Protein AF-A0A7S3ZF64-F1 (afdb_monomer_lite)

Secondary structure (DSSP, 8-state):
-HHHHHHHHHHTT--HHHHHHHHHHHHHHHHHSSSSSS----HHHHHHHHHHHHH--S------------------HHHHHHHHHHHHH--PPEEEEGGGGGS-GGG--S--SHHHHHHHHHTSTTEEEEEEEETTTTTT--HHHHHHHHHHTT-EEEEEEE---GGGTT-STT-SSHHHHHHHHHHHHHHHHHHHHTT-SEEEE--TT---

Radius of gyration: 22.59 Å; chains: 1; bounding box: 48×51×60 Å

Structure (mmCIF, N/CA/C/O backbone):
data_AF-A0A7S3ZF64-F1
#
_entry.id   AF-A0A7S3ZF64-F1
#
loop_
_atom_site.group_PDB
_atom_site.id
_atom_site.type_symbol
_atom_site.label_atom_id
_atom_site.label_alt_id
_atom_site.label_comp_id
_atom_site.label_asym_id
_atom_site.label_entity_id
_atom_site.label_seq_id
_atom_site.pdbx_PDB_ins_code
_atom_site.Cartn_x
_atom_site.Cartn_y
_atom_site.Cartn_z
_atom_site.occupancy
_atom_site.B_iso_or_equiv
_atom_site.auth_seq_id
_atom_site.auth_comp_id
_atom_site.auth_asym_id
_atom_site.auth_atom_id
_atom_site.pdbx_PDB_model_num
ATOM 1 N N . CYS A 1 1 ? -3.690 -13.939 -18.903 1.00 83.56 1 CYS A N 1
ATOM 2 C CA . CYS A 1 1 ? -4.237 -15.135 -19.578 1.00 83.56 1 CYS A CA 1
ATOM 3 C C . CYS A 1 1 ? -5.765 -15.176 -19.569 1.00 83.56 1 CYS A C 1
ATOM 5 O O . CYS A 1 1 ? -6.316 -15.323 -20.646 1.00 83.56 1 CYS A O 1
ATOM 7 N N . PHE A 1 2 ? -6.455 -14.910 -18.449 1.00 90.06 2 PHE A N 1
ATOM 8 C CA . PHE A 1 2 ? -7.933 -14.896 -18.409 1.00 90.06 2 PHE A CA 1
ATOM 9 C C . PHE A 1 2 ? -8.606 -14.082 -19.526 1.00 90.06 2 PHE A C 1
ATOM 11 O O . PHE A 1 2 ? -9.370 -14.626 -20.312 1.00 90.06 2 PHE A O 1
ATOM 18 N N . ARG A 1 3 ? -8.278 -12.785 -19.646 1.00 90.19 3 ARG A N 1
ATOM 19 C CA . ARG A 1 3 ? -8.877 -11.905 -20.670 1.00 90.19 3 ARG A CA 1
ATOM 20 C C . ARG A 1 3 ? -8.626 -12.395 -22.097 1.00 90.19 3 ARG A C 1
ATOM 22 O O . ARG A 1 3 ? -9.489 -12.226 -22.943 1.00 90.19 3 ARG A O 1
ATOM 29 N N . ALA A 1 4 ? -7.457 -12.989 -22.344 1.00 88.81 4 ALA A N 1
ATOM 30 C CA . ALA A 1 4 ? -7.119 -13.549 -23.646 1.00 88.81 4 ALA A CA 1
ATOM 31 C C . ALA A 1 4 ? -7.957 -14.803 -23.936 1.00 88.81 4 ALA A C 1
ATOM 33 O O . ALA A 1 4 ? -8.559 -14.876 -24.997 1.00 88.81 4 ALA A O 1
ATOM 34 N N . GLY A 1 5 ? -8.071 -15.731 -22.976 1.00 91.56 5 GLY A N 1
ATOM 35 C CA . GLY A 1 5 ? -8.928 -16.916 -23.108 1.00 91.56 5 GLY A CA 1
ATOM 36 C C . GLY A 1 5 ? -10.399 -16.553 -23.320 1.00 91.56 5 GLY A C 1
ATOM 37 O O . GLY A 1 5 ? -11.030 -17.069 -24.234 1.00 91.56 5 GLY A O 1
ATOM 38 N N . PHE A 1 6 ? -10.914 -15.587 -22.555 1.00 94.44 6 PHE A N 1
ATOM 39 C CA . PHE A 1 6 ? -12.271 -15.072 -22.740 1.00 94.44 6 PHE A CA 1
ATOM 40 C C . PHE A 1 6 ? -12.470 -14.463 -24.135 1.00 94.44 6 PHE A C 1
ATOM 42 O O . PHE A 1 6 ? -13.441 -14.779 -24.812 1.00 94.44 6 PHE A O 1
ATOM 49 N N . ALA A 1 7 ? -11.549 -13.598 -24.578 1.00 93.19 7 ALA A N 1
ATOM 50 C CA . ALA A 1 7 ? -11.650 -12.937 -25.877 1.00 93.19 7 ALA A CA 1
ATOM 51 C C . ALA A 1 7 ? -11.591 -13.933 -27.043 1.00 93.19 7 ALA A C 1
ATOM 53 O O . ALA A 1 7 ? -12.326 -13.765 -28.008 1.00 93.19 7 ALA A O 1
ATOM 54 N N . VAL A 1 8 ? -10.757 -14.973 -26.943 1.00 93.25 8 VAL A N 1
ATOM 55 C CA . VAL A 1 8 ? -10.696 -16.052 -27.938 1.00 93.25 8 VAL A CA 1
ATOM 56 C C . VAL A 1 8 ? -12.034 -16.784 -28.017 1.00 93.25 8 VAL A C 1
ATOM 58 O O . VAL A 1 8 ? -12.588 -16.876 -29.105 1.00 93.25 8 VAL A O 1
ATOM 61 N N . GLY A 1 9 ? -12.598 -17.218 -26.884 1.00 93.00 9 GLY A N 1
ATOM 62 C CA . GLY A 1 9 ? -13.906 -17.884 -26.877 1.00 93.00 9 GLY A CA 1
ATOM 63 C C . GLY A 1 9 ? -15.010 -17.007 -27.470 1.00 93.00 9 GLY A C 1
ATOM 64 O O . GLY A 1 9 ? -15.800 -17.464 -28.292 1.00 93.00 9 GLY A O 1
ATOM 65 N N . TYR A 1 10 ? -15.004 -15.716 -27.133 1.00 94.69 10 TYR A N 1
ATOM 66 C CA . TYR A 1 10 ? -15.989 -14.769 -27.648 1.00 94.69 10 TYR A CA 1
ATOM 67 C C . TYR A 1 10 ? -15.868 -14.568 -29.166 1.00 94.69 10 TYR A C 1
ATOM 69 O O . TYR A 1 10 ? -16.873 -14.542 -29.872 1.00 94.69 10 TYR A O 1
ATOM 77 N N . LEU A 1 11 ? -14.640 -14.455 -29.685 1.00 95.19 11 LEU A N 1
ATOM 78 C CA . LEU A 1 11 ? -14.380 -14.333 -31.125 1.00 95.19 11 LEU A CA 1
ATOM 79 C C . LEU A 1 11 ? -14.713 -15.616 -31.898 1.00 95.19 11 LEU A C 1
ATOM 81 O O . LEU A 1 11 ? -15.056 -15.542 -33.074 1.00 95.19 11 LEU A O 1
ATOM 85 N N . GLU A 1 12 ? -14.642 -16.773 -31.244 1.00 94.38 12 GLU A N 1
ATOM 86 C CA . GLU A 1 12 ? -15.030 -18.072 -31.805 1.00 94.38 12 GLU A CA 1
ATOM 87 C C . GLU A 1 12 ? -16.539 -18.356 -31.705 1.00 94.38 12 GLU A C 1
ATOM 89 O O . GLU A 1 12 ? -16.995 -19.417 -32.126 1.00 94.38 12 GLU A O 1
ATOM 94 N N . GLY A 1 13 ? -17.331 -17.413 -31.184 1.00 94.31 13 GLY A N 1
ATOM 95 C CA . GLY A 1 13 ? -18.788 -17.535 -31.111 1.00 94.31 13 GLY A CA 1
ATOM 96 C C . GLY A 1 13 ? -19.292 -18.424 -29.973 1.00 94.31 13 GLY A C 1
ATOM 97 O O . GLY A 1 13 ? -20.438 -18.871 -30.017 1.00 94.31 13 GLY A O 1
ATOM 98 N N . MET A 1 14 ? -18.461 -18.682 -28.961 1.00 94.19 14 MET A N 1
ATOM 99 C CA . MET A 1 14 ? -18.885 -19.376 -27.747 1.00 94.19 14 MET A CA 1
ATOM 100 C C . MET A 1 14 ? -19.885 -18.539 -26.947 1.00 94.19 14 MET A C 1
ATOM 102 O O . MET A 1 14 ? -19.860 -17.305 -26.976 1.00 94.19 14 MET A O 1
ATOM 106 N N . ASP A 1 15 ? -20.730 -19.205 -26.161 1.00 96.06 15 ASP A N 1
ATOM 107 C CA . ASP A 1 15 ? -21.571 -18.497 -25.201 1.00 96.06 15 ASP A CA 1
ATOM 108 C C . ASP A 1 15 ? -20.735 -17.890 -24.055 1.00 96.06 15 ASP A C 1
ATOM 110 O O . ASP A 1 15 ? -19.570 -18.235 -23.834 1.00 96.06 15 ASP A O 1
ATOM 114 N N . ILE A 1 16 ? -21.325 -16.959 -23.302 1.00 93.75 16 ILE A N 1
ATOM 115 C CA . ILE A 1 16 ? -20.621 -16.245 -22.224 1.00 93.75 16 ILE A CA 1
ATOM 116 C C . ILE A 1 16 ? -20.103 -17.211 -21.147 1.00 93.75 16 ILE A C 1
ATOM 118 O O . ILE A 1 16 ? -19.006 -17.006 -20.628 1.00 93.75 16 ILE A O 1
ATOM 122 N N . GLY A 1 17 ? -20.855 -18.261 -20.811 1.00 92.19 17 GLY A N 1
ATOM 123 C CA . GLY A 1 17 ? -20.445 -19.274 -19.838 1.00 92.19 17 GLY A CA 1
ATOM 124 C C . GLY A 1 17 ? -19.216 -20.047 -20.310 1.00 92.19 17 GLY A C 1
ATOM 125 O O . GLY A 1 17 ? -18.245 -20.179 -19.562 1.00 92.19 17 GLY A O 1
ATOM 126 N N . GLN A 1 18 ? -19.203 -20.464 -21.574 1.00 91.81 18 GLN A N 1
ATOM 127 C CA . GLN A 1 18 ? -18.043 -21.089 -22.216 1.00 91.81 18 GLN A CA 1
ATOM 128 C C . GLN A 1 18 ? -16.832 -20.143 -22.279 1.00 91.81 18 GLN A C 1
ATOM 130 O O . GLN A 1 18 ? -15.712 -20.548 -21.962 1.00 91.81 18 GLN A O 1
ATOM 135 N N . CYS A 1 19 ? -17.046 -18.860 -22.592 1.00 93.56 19 CYS A N 1
ATOM 136 C CA . CYS A 1 19 ? -15.988 -17.845 -22.582 1.00 93.56 19 CYS A CA 1
ATOM 137 C C . CYS A 1 19 ? -15.372 -17.672 -21.185 1.00 93.56 19 CYS A C 1
ATOM 139 O O . CYS A 1 19 ? -14.150 -17.568 -21.040 1.00 93.56 19 CYS A O 1
ATOM 141 N N . LEU A 1 20 ? -16.211 -17.642 -20.142 1.00 93.75 20 LEU A N 1
ATOM 142 C CA . LEU A 1 20 ? -15.771 -17.557 -18.748 1.00 93.75 20 LEU A CA 1
ATOM 143 C C . LEU A 1 20 ? -14.980 -18.800 -18.338 1.00 93.75 20 LEU A C 1
ATOM 145 O O . LEU A 1 20 ? -13.928 -18.663 -17.713 1.00 93.75 20 LEU A O 1
ATOM 149 N N . ALA A 1 21 ? -15.444 -19.987 -18.727 1.00 92.56 21 ALA A N 1
ATOM 150 C CA . ALA A 1 21 ? -14.765 -21.246 -18.450 1.00 92.56 21 ALA A CA 1
ATOM 151 C C . ALA A 1 21 ? -13.377 -21.288 -19.113 1.00 92.56 21 ALA A C 1
ATOM 153 O O . ALA A 1 21 ? -12.375 -21.555 -18.444 1.00 92.56 21 ALA A O 1
ATOM 154 N N . LEU A 1 22 ? -13.285 -20.924 -20.395 1.00 92.44 22 LEU A N 1
ATOM 155 C CA . LEU A 1 22 ? -12.018 -20.859 -21.127 1.00 92.44 22 LEU A CA 1
ATOM 156 C C . LEU A 1 22 ? -11.059 -19.815 -20.534 1.00 92.44 22 LEU A C 1
ATOM 158 O O . LEU A 1 22 ? -9.863 -20.071 -20.370 1.00 92.44 22 LEU A O 1
ATOM 162 N N . GLY A 1 23 ? -11.581 -18.649 -20.144 1.00 92.25 23 GLY A N 1
ATOM 163 C CA . GLY A 1 23 ? -10.820 -17.635 -19.418 1.00 92.25 23 GLY A CA 1
ATOM 164 C C . GLY A 1 23 ? -10.276 -18.160 -18.087 1.00 92.25 23 GLY A C 1
ATOM 165 O O . GLY A 1 23 ? -9.099 -17.951 -17.774 1.00 92.25 23 GLY A O 1
ATOM 166 N N . ALA A 1 24 ? -11.098 -18.868 -17.311 1.00 91.25 24 ALA A N 1
ATOM 167 C CA . ALA A 1 24 ? -10.701 -19.448 -16.032 1.00 91.25 24 ALA A CA 1
ATOM 168 C C . ALA A 1 24 ? -9.597 -20.500 -16.208 1.00 91.25 24 ALA A C 1
ATOM 170 O O . ALA A 1 24 ? -8.570 -20.407 -15.537 1.00 91.25 24 ALA A O 1
ATOM 171 N N . ALA A 1 25 ? -9.741 -21.422 -17.166 1.00 91.06 25 ALA A N 1
ATOM 172 C CA . ALA A 1 25 ? -8.721 -22.422 -17.489 1.00 91.06 25 ALA A CA 1
ATOM 173 C C . ALA A 1 25 ? -7.375 -21.771 -17.860 1.00 91.06 25 ALA A C 1
ATOM 175 O O . ALA A 1 25 ? -6.331 -22.112 -17.294 1.00 91.06 25 ALA A O 1
ATOM 176 N N . ALA A 1 26 ? -7.405 -20.752 -18.726 1.00 89.94 26 ALA A N 1
ATOM 177 C CA . ALA A 1 26 ? -6.213 -19.997 -19.099 1.00 89.94 26 ALA A CA 1
ATOM 178 C C . ALA A 1 26 ? -5.592 -19.242 -17.908 1.00 89.94 26 ALA A C 1
ATOM 180 O O . ALA A 1 26 ? -4.374 -19.085 -17.824 1.00 89.94 26 ALA A O 1
ATOM 181 N N . GLY A 1 27 ? -6.415 -18.737 -16.986 1.00 86.88 27 GLY A N 1
ATOM 182 C CA . GLY A 1 27 ? -5.959 -18.119 -15.740 1.00 86.88 27 GLY A CA 1
ATOM 183 C C . GLY A 1 27 ? -5.229 -19.110 -14.833 1.00 86.88 27 GLY A C 1
ATOM 184 O O . GLY A 1 27 ? -4.118 -18.820 -14.391 1.00 86.88 27 GLY A O 1
ATOM 185 N N . THR A 1 28 ? -5.818 -20.285 -14.616 1.00 86.06 28 THR A N 1
ATOM 186 C CA . THR A 1 28 ? -5.273 -21.356 -13.769 1.00 86.06 28 THR A CA 1
ATOM 187 C C . THR A 1 28 ? -3.924 -21.859 -14.278 1.00 86.06 28 THR A C 1
ATOM 189 O O . THR A 1 28 ? -2.967 -21.962 -13.512 1.00 86.06 28 THR A O 1
ATOM 192 N N . LEU A 1 29 ? -3.805 -22.116 -15.582 1.00 86.06 29 LEU A N 1
ATOM 193 C CA . LEU A 1 29 ? -2.556 -22.598 -16.179 1.00 86.06 29 LEU A CA 1
ATOM 194 C C . LEU A 1 29 ? -1.421 -21.571 -16.118 1.00 86.06 29 LEU A C 1
ATOM 196 O O . LEU A 1 29 ? -0.249 -21.930 -16.019 1.00 86.06 29 LEU A O 1
ATOM 200 N N . ALA A 1 30 ? -1.757 -20.282 -16.146 1.00 83.62 30 ALA A N 1
ATOM 201 C CA . ALA A 1 30 ? -0.757 -19.224 -16.095 1.00 83.62 30 ALA A CA 1
ATOM 202 C C . ALA A 1 30 ? -0.056 -19.116 -14.735 1.00 83.62 30 ALA A C 1
ATOM 204 O O . ALA A 1 30 ? 1.038 -18.563 -14.648 1.00 83.62 30 ALA A O 1
ATOM 205 N N . VAL A 1 31 ? -0.674 -19.636 -13.674 1.00 78.44 31 VAL A N 1
ATOM 206 C CA . VAL A 1 31 ? -0.101 -19.634 -12.321 1.00 78.44 31 VAL A CA 1
ATOM 207 C C . VAL A 1 31 ? 0.417 -21.006 -11.890 1.00 78.44 31 VAL A C 1
ATOM 209 O O . VAL A 1 31 ? 1.080 -21.101 -10.863 1.00 78.44 31 VAL A O 1
ATOM 212 N N . SER A 1 32 ? 0.155 -22.066 -12.662 1.00 77.69 32 SER A N 1
ATOM 213 C CA . SER A 1 32 ? 0.591 -23.429 -12.331 1.00 77.69 32 SER A CA 1
ATOM 214 C C . SER A 1 32 ? 2.027 -23.747 -12.762 1.00 77.69 32 SER A C 1
ATOM 216 O O . SER A 1 32 ? 2.578 -24.766 -12.347 1.00 77.69 32 SER A O 1
ATOM 218 N N . ARG A 1 33 ? 2.655 -22.894 -13.583 1.00 74.75 33 ARG A N 1
ATOM 219 C CA . ARG A 1 33 ? 4.028 -23.081 -14.073 1.00 74.75 33 ARG A CA 1
ATOM 220 C C . ARG A 1 33 ? 5.010 -22.179 -13.336 1.00 74.75 33 ARG A C 1
ATOM 222 O O . ARG A 1 33 ? 4.783 -20.983 -13.173 1.00 74.75 33 ARG A O 1
ATOM 229 N N . LEU A 1 34 ? 6.146 -22.750 -12.946 1.00 57.41 34 LEU A N 1
ATOM 230 C CA . LEU A 1 34 ? 7.291 -21.993 -12.445 1.00 57.41 34 LEU A CA 1
ATOM 231 C C . LEU A 1 34 ? 7.906 -21.170 -13.590 1.00 57.41 34 LEU A C 1
ATOM 233 O O . LEU A 1 34 ? 8.445 -21.725 -14.545 1.00 57.41 34 LEU A O 1
ATOM 237 N N . GLY A 1 35 ? 7.827 -19.841 -13.476 1.00 56.41 35 GLY A N 1
ATOM 238 C CA . GLY A 1 35 ? 8.386 -18.881 -14.435 1.00 56.41 35 GLY A CA 1
ATOM 239 C C . GLY A 1 35 ? 7.343 -17.892 -14.965 1.00 56.41 35 GLY A C 1
ATOM 240 O O . GLY A 1 35 ? 6.272 -18.278 -15.415 1.00 56.41 35 GLY A O 1
ATOM 241 N N . ALA A 1 36 ? 7.655 -16.592 -14.927 1.00 55.12 36 ALA A N 1
ATOM 242 C CA . ALA A 1 36 ? 6.707 -15.523 -15.271 1.00 55.12 36 ALA A CA 1
ATOM 243 C C . ALA A 1 36 ? 6.402 -15.381 -16.780 1.00 55.12 36 ALA A C 1
ATOM 245 O O . ALA A 1 36 ? 5.442 -14.701 -17.130 1.00 55.12 36 ALA A O 1
ATOM 246 N N . VAL A 1 37 ? 7.214 -15.981 -17.664 1.00 52.03 37 VAL A N 1
ATOM 247 C CA . VAL A 1 37 ? 7.140 -15.788 -19.132 1.00 52.03 37 VAL A CA 1
ATOM 248 C C . VAL A 1 37 ? 6.759 -17.075 -19.887 1.00 52.03 37 VAL A C 1
ATOM 250 O O . VAL A 1 37 ? 6.119 -17.001 -20.929 1.00 52.03 37 VAL A O 1
ATOM 253 N N . SER A 1 38 ? 7.059 -18.264 -19.349 1.00 52.06 38 SER A N 1
ATOM 254 C CA . SER A 1 38 ? 6.669 -19.584 -19.899 1.00 52.06 38 SER A CA 1
ATOM 255 C C . SER A 1 38 ? 5.216 -19.990 -19.580 1.00 52.06 38 SER A C 1
ATOM 257 O O . SER A 1 38 ? 4.797 -21.125 -19.813 1.00 52.06 38 SER A O 1
ATOM 259 N N . SER A 1 39 ? 4.435 -19.059 -19.038 1.00 59.34 39 SER A N 1
ATOM 260 C CA . SER A 1 39 ? 3.102 -19.256 -18.470 1.00 59.34 39 SER A CA 1
ATOM 261 C C . SER A 1 39 ? 1.956 -18.834 -19.398 1.00 59.34 39 SER A C 1
ATOM 263 O O . SER A 1 39 ? 0.822 -18.673 -18.949 1.00 59.34 39 SER A O 1
ATOM 265 N N . ILE A 1 40 ? 2.216 -18.649 -20.697 1.00 75.69 40 ILE A N 1
ATOM 266 C CA . ILE A 1 40 ? 1.147 -18.464 -21.687 1.00 75.69 40 ILE A CA 1
ATOM 267 C C . ILE A 1 40 ? 0.601 -19.855 -22.042 1.00 75.69 40 ILE A C 1
ATOM 269 O O . ILE A 1 40 ? 1.328 -20.643 -22.649 1.00 75.69 40 ILE A O 1
ATOM 273 N N . PRO A 1 41 ? -0.638 -20.191 -21.647 1.00 83.25 41 PRO A N 1
ATOM 274 C CA . PRO A 1 41 ? -1.220 -21.486 -21.951 1.00 83.25 41 PRO A CA 1
ATOM 275 C C . PRO A 1 41 ? -1.605 -21.575 -23.424 1.00 83.25 41 PRO A C 1
ATOM 277 O O . PRO A 1 41 ? -2.029 -20.587 -24.030 1.00 83.25 41 PRO A O 1
ATOM 280 N N . THR A 1 42 ? -1.489 -22.771 -23.990 1.00 88.31 42 THR A N 1
ATOM 281 C CA . THR A 1 42 ? -2.027 -23.051 -25.323 1.00 88.31 42 THR A CA 1
ATOM 282 C C . THR A 1 42 ? -3.523 -23.353 -25.248 1.00 88.31 42 THR A C 1
ATOM 284 O O . THR A 1 42 ? -4.079 -23.617 -24.177 1.00 88.31 42 THR A O 1
ATOM 287 N N . ARG A 1 43 ? -4.189 -23.330 -26.406 1.00 86.50 43 ARG A N 1
ATOM 288 C CA . ARG A 1 43 ? -5.605 -23.687 -26.510 1.00 86.50 43 ARG A CA 1
ATOM 289 C C . ARG A 1 43 ? -5.871 -25.119 -26.031 1.00 86.50 43 ARG A C 1
ATOM 291 O O . ARG A 1 43 ? -6.732 -25.309 -25.181 1.00 86.50 43 ARG A O 1
ATOM 298 N N . ALA A 1 44 ? -5.076 -26.076 -26.508 1.00 88.69 44 ALA A N 1
ATOM 299 C CA . ALA A 1 44 ? -5.202 -27.486 -26.145 1.00 88.69 44 ALA A CA 1
ATOM 300 C C . ALA A 1 44 ? -5.029 -27.720 -24.634 1.00 88.69 44 ALA A C 1
ATOM 302 O O . ALA A 1 44 ? -5.741 -28.516 -24.034 1.00 88.69 44 ALA A O 1
ATOM 303 N N . GLU A 1 45 ? -4.120 -26.981 -23.993 1.00 88.31 45 GLU A N 1
ATOM 304 C CA . GLU A 1 45 ? -3.935 -27.063 -22.541 1.00 88.31 45 GLU A CA 1
ATOM 305 C C . GLU A 1 45 ? -5.158 -26.542 -21.777 1.00 88.31 45 GLU A C 1
ATOM 307 O O . GLU A 1 45 ? -5.542 -27.115 -20.760 1.00 88.31 45 GLU A O 1
ATOM 312 N N . CYS A 1 46 ? -5.786 -25.464 -22.258 1.00 89.00 46 CYS A N 1
ATOM 313 C CA . CYS A 1 46 ? -7.010 -24.952 -21.645 1.00 89.00 46 CYS A CA 1
ATOM 314 C C . CYS A 1 46 ? -8.172 -25.947 -21.785 1.00 89.00 46 CYS A C 1
ATOM 316 O O . CYS A 1 46 ? -8.937 -26.112 -20.838 1.00 89.00 46 CYS A O 1
ATOM 318 N N . GLU A 1 47 ? -8.291 -26.616 -22.934 1.00 88.69 47 GLU A N 1
ATOM 319 C CA . GLU A 1 47 ? -9.322 -27.632 -23.185 1.00 88.69 47 GLU A CA 1
ATOM 320 C C . GLU A 1 47 ? -9.148 -28.864 -22.287 1.00 88.69 47 GLU A C 1
ATOM 322 O O . GLU A 1 47 ? -10.116 -29.287 -21.662 1.00 88.69 47 GLU A O 1
ATOM 327 N N . ASP A 1 48 ? -7.918 -29.360 -22.110 1.00 89.31 48 ASP A N 1
ATOM 328 C CA . ASP A 1 48 ? -7.612 -30.461 -21.180 1.00 89.31 48 ASP A CA 1
ATOM 329 C C . ASP A 1 48 ? -7.990 -30.112 -19.727 1.00 89.31 48 ASP A C 1
ATOM 331 O O . ASP A 1 48 ? -8.538 -30.938 -18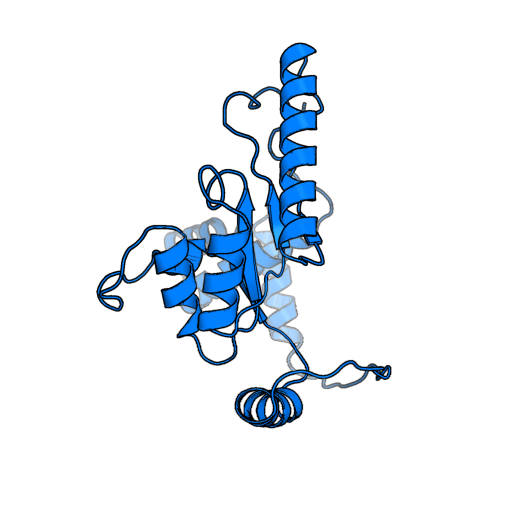.996 1.00 89.31 48 ASP A O 1
ATOM 335 N N . VAL A 1 49 ? -7.772 -28.865 -19.293 1.00 86.81 49 VAL A N 1
ATOM 336 C CA . VAL A 1 49 ? -8.219 -28.413 -17.963 1.00 86.81 49 VAL A CA 1
ATOM 337 C C . VAL A 1 49 ? -9.743 -28.400 -17.855 1.00 86.81 49 VAL A C 1
ATOM 339 O O . VAL A 1 49 ? -10.276 -28.828 -16.830 1.00 86.81 49 VAL A O 1
ATOM 342 N N . LEU A 1 50 ? -10.447 -27.926 -18.882 1.00 87.25 50 LEU A N 1
ATOM 343 C CA . LEU A 1 50 ? -11.910 -27.911 -18.895 1.00 87.25 50 LEU A CA 1
ATOM 344 C C . LEU A 1 50 ? -12.483 -29.329 -18.841 1.00 87.25 50 LEU A C 1
ATOM 346 O O . LEU A 1 50 ? -13.359 -29.603 -18.023 1.00 87.25 50 LEU A O 1
ATOM 350 N N . GLU A 1 51 ? -11.923 -30.249 -19.622 1.00 85.31 51 GLU A N 1
ATOM 351 C CA . GLU A 1 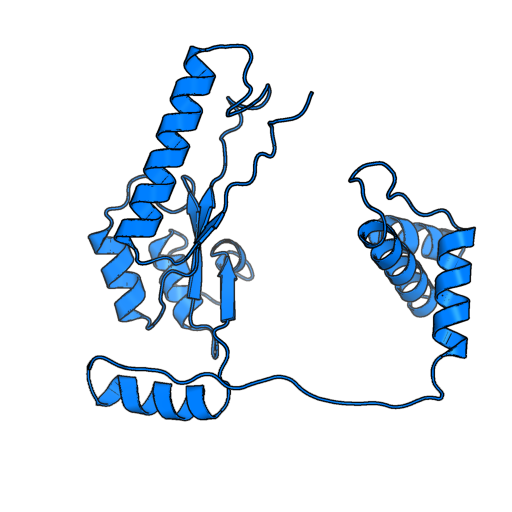51 ? -12.320 -31.656 -19.636 1.00 85.31 51 GLU A CA 1
ATOM 352 C C . GLU A 1 51 ? -12.103 -32.317 -18.261 1.00 85.31 51 GLU A C 1
ATOM 354 O O . GLU A 1 51 ? -13.001 -32.961 -17.705 1.00 85.31 51 GLU A O 1
ATOM 359 N N . ARG A 1 52 ? -10.956 -32.061 -17.619 1.00 81.31 52 ARG A N 1
ATOM 360 C CA . ARG A 1 52 ? -10.661 -32.545 -16.257 1.00 81.31 52 ARG A CA 1
ATOM 361 C C . ARG A 1 52 ? -11.601 -31.995 -15.191 1.00 81.31 52 ARG A C 1
ATOM 363 O O . ARG A 1 52 ? -11.854 -32.676 -14.201 1.00 81.31 52 ARG A O 1
ATOM 370 N N . LEU A 1 53 ? -12.082 -30.764 -15.345 1.00 72.31 53 LEU A N 1
ATOM 371 C CA . LEU A 1 53 ? -13.016 -30.160 -14.394 1.00 72.31 53 LEU A CA 1
ATOM 372 C C . LEU A 1 53 ? -14.425 -30.730 -14.567 1.00 72.31 53 LEU A C 1
ATOM 374 O O . LEU A 1 53 ? -15.073 -31.033 -13.573 1.00 72.31 53 LEU A O 1
ATOM 378 N N . THR A 1 54 ? -14.857 -30.981 -15.805 1.00 70.56 54 THR A N 1
ATOM 379 C CA . THR A 1 54 ? -16.155 -31.627 -16.070 1.00 70.56 54 THR A CA 1
ATOM 380 C C . THR A 1 54 ? -16.216 -33.089 -15.619 1.00 70.56 54 THR A C 1
ATOM 382 O O . THR A 1 54 ? -17.291 -33.595 -15.314 1.00 70.56 54 THR A O 1
ATOM 385 N N . THR A 1 55 ? -15.070 -33.770 -15.523 1.00 61.97 55 THR A N 1
ATOM 386 C CA . THR A 1 55 ? -14.985 -35.185 -15.117 1.00 61.97 55 THR A CA 1
ATOM 387 C C . THR A 1 55 ? -14.788 -35.397 -13.611 1.00 61.97 55 THR A C 1
ATOM 389 O O . THR A 1 55 ? -14.991 -36.509 -13.126 1.00 61.97 55 THR A O 1
ATOM 392 N N . ARG A 1 56 ? -14.416 -34.360 -12.842 1.00 56.72 56 ARG A N 1
ATOM 393 C CA . ARG A 1 56 ? -14.055 -34.475 -11.412 1.00 56.72 56 ARG A CA 1
ATOM 394 C C . ARG A 1 56 ? -15.189 -34.259 -10.407 1.00 56.72 56 ARG A C 1
ATOM 396 O O . ARG A 1 56 ? -14.952 -34.458 -9.220 1.00 56.72 56 ARG A O 1
ATOM 403 N N . ASP A 1 57 ? -16.406 -33.939 -10.834 1.00 47.91 57 ASP A N 1
ATOM 404 C CA . ASP A 1 57 ? -17.510 -33.577 -9.924 1.00 47.91 57 ASP A CA 1
ATOM 405 C C . ASP A 1 57 ? -18.175 -34.765 -9.171 1.00 47.91 57 ASP A C 1
ATOM 407 O O . ASP A 1 57 ? -19.320 -34.683 -8.739 1.00 47.91 57 ASP A O 1
ATOM 411 N N . HIS A 1 58 ? -17.462 -35.884 -8.966 1.00 44.06 58 HIS A N 1
ATOM 412 C CA . HIS A 1 58 ? -17.951 -37.070 -8.237 1.00 44.06 58 HIS A CA 1
ATOM 413 C C . HIS A 1 58 ? -16.960 -37.588 -7.169 1.00 44.06 58 HIS A C 1
ATOM 415 O O . HIS A 1 58 ? -16.596 -38.764 -7.173 1.00 44.06 58 HIS A O 1
ATOM 421 N N . GLY A 1 59 ? -16.512 -36.756 -6.221 1.00 32.69 59 GLY A N 1
ATOM 422 C CA . GLY A 1 59 ? -15.709 -37.267 -5.096 1.00 32.69 59 GLY A CA 1
ATOM 423 C C . GLY A 1 59 ? -15.348 -36.246 -4.014 1.00 32.69 59 GLY A C 1
ATOM 424 O O . GLY A 1 59 ? -14.596 -35.313 -4.260 1.00 32.69 59 GLY A O 1
ATOM 425 N N . ALA A 1 60 ? -15.884 -36.458 -2.811 1.00 38.81 60 ALA A N 1
ATOM 426 C CA . ALA A 1 60 ? -15.783 -35.623 -1.610 1.00 38.81 60 ALA A CA 1
ATOM 427 C C . ALA A 1 60 ? -14.403 -35.595 -0.901 1.00 38.81 60 ALA A C 1
ATOM 429 O O . ALA A 1 60 ? -13.557 -36.446 -1.163 1.00 38.81 60 ALA A O 1
ATOM 430 N N . ALA A 1 61 ? -14.297 -34.681 0.088 1.00 33.75 61 ALA A N 1
ATOM 431 C CA . ALA A 1 61 ? -13.417 -34.614 1.287 1.00 33.75 61 ALA A CA 1
ATOM 432 C C . ALA A 1 61 ? -12.599 -33.300 1.348 1.00 33.75 61 ALA A C 1
ATOM 434 O O . ALA A 1 61 ? -12.110 -32.835 0.331 1.00 33.75 61 ALA A O 1
ATOM 435 N N . GLY A 1 62 ? -12.382 -32.605 2.470 1.00 28.31 62 GLY A N 1
ATOM 436 C CA . GLY A 1 62 ? -12.534 -32.951 3.882 1.00 28.31 62 GLY A CA 1
ATOM 437 C C . GLY A 1 62 ? -11.279 -32.547 4.682 1.00 28.31 62 GLY A C 1
ATOM 438 O O . GLY A 1 62 ? -10.304 -33.278 4.664 1.00 28.31 62 GLY A O 1
ATOM 439 N N . SER A 1 63 ? -11.378 -31.432 5.423 1.00 32.12 63 SER A N 1
ATOM 440 C CA . SER A 1 63 ? -10.829 -31.162 6.774 1.00 32.12 63 SER A CA 1
ATOM 441 C C . SER A 1 63 ? -9.317 -30.949 7.084 1.00 32.12 63 SER A C 1
ATOM 443 O O . SER A 1 63 ? -8.428 -31.616 6.569 1.00 32.12 63 SER A O 1
ATOM 445 N N . VAL A 1 64 ? -9.136 -30.117 8.131 1.00 30.39 64 VAL A N 1
ATOM 446 C CA . VAL A 1 64 ? -8.085 -30.034 9.183 1.00 30.39 64 VAL A CA 1
ATOM 447 C C . VAL A 1 64 ? -6.905 -29.069 8.967 1.00 30.39 64 VAL A C 1
ATOM 449 O O . VAL A 1 64 ? -6.254 -29.118 7.930 1.00 30.39 64 VAL A O 1
ATOM 452 N N . MET A 1 65 ? -6.608 -28.240 9.995 1.00 27.34 65 MET A N 1
ATOM 453 C CA . MET A 1 65 ? -5.296 -28.012 10.676 1.00 27.34 65 MET A CA 1
ATOM 454 C C . MET A 1 65 ? -5.340 -26.720 11.568 1.00 27.34 65 MET A C 1
ATOM 456 O O . MET A 1 65 ? -6.351 -26.022 11.534 1.00 27.34 65 MET A O 1
ATOM 460 N N . PRO A 1 66 ? -4.363 -26.422 12.461 1.00 28.70 66 PRO A N 1
ATOM 461 C CA . PRO A 1 66 ? -4.401 -26.686 13.909 1.00 28.70 66 PRO A CA 1
ATOM 462 C C . PRO A 1 66 ? -4.331 -25.404 14.785 1.00 28.70 66 PRO A C 1
ATOM 464 O O . PRO A 1 66 ? -3.980 -24.323 14.321 1.00 28.70 66 PRO A O 1
ATOM 467 N N . GLN A 1 67 ? -4.639 -25.526 16.082 1.00 26.08 67 GLN A N 1
ATOM 468 C CA . GLN A 1 67 ? -4.599 -24.422 17.054 1.00 26.08 67 GLN A CA 1
ATOM 469 C C . GLN A 1 67 ? -3.212 -24.227 17.689 1.00 26.08 67 GLN A C 1
ATOM 471 O O . GLN A 1 67 ? -2.572 -25.196 18.093 1.00 26.08 67 GLN A O 1
ATOM 476 N N . THR A 1 68 ? -2.808 -22.966 17.883 1.00 27.41 68 THR A N 1
ATOM 477 C CA . THR A 1 68 ? -1.752 -22.566 18.831 1.00 27.41 68 THR A CA 1
ATOM 478 C C . THR A 1 68 ? -2.172 -21.318 19.612 1.00 27.41 68 THR A C 1
ATOM 480 O O . THR A 1 68 ? -2.706 -20.365 19.044 1.00 27.41 68 THR A O 1
ATOM 483 N N . SER A 1 69 ? -1.927 -21.367 20.919 1.00 28.72 69 SER A N 1
ATOM 484 C CA . SER A 1 69 ? -2.339 -20.465 21.999 1.00 28.72 69 SER A CA 1
ATOM 485 C C . SER A 1 69 ? -1.698 -19.067 21.972 1.00 28.72 69 SER A C 1
ATOM 487 O O . SER A 1 69 ? -0.541 -18.908 21.587 1.00 28.72 69 SER A O 1
ATOM 489 N N . LYS A 1 70 ? -2.459 -18.065 22.440 1.00 33.62 70 LYS A N 1
ATOM 490 C CA . LYS A 1 70 ? -2.035 -16.676 22.695 1.00 33.62 70 LYS A CA 1
ATOM 491 C C . LYS A 1 70 ? -1.577 -16.497 24.151 1.00 33.62 70 LYS A C 1
ATOM 493 O O . LYS A 1 70 ? -2.200 -17.052 25.048 1.00 33.62 70 LYS A O 1
ATOM 498 N N . GLU A 1 71 ? -0.598 -15.619 24.372 1.00 29.67 71 GLU A N 1
ATOM 499 C CA . GLU A 1 71 ? -0.400 -14.888 25.636 1.00 29.67 71 GLU A CA 1
ATOM 500 C C . GLU A 1 71 ? -0.486 -13.376 25.362 1.00 29.67 71 GLU A C 1
ATOM 502 O O . GLU A 1 71 ? -0.100 -12.905 24.289 1.00 29.67 71 GLU A O 1
ATOM 507 N N . GLY A 1 72 ? -1.097 -12.644 26.299 1.00 30.58 72 GLY A N 1
ATOM 508 C CA . GLY A 1 72 ? -1.733 -11.346 26.068 1.00 30.58 72 GLY A CA 1
ATOM 509 C C . GLY A 1 72 ? -0.950 -10.105 26.502 1.00 30.58 72 GLY A C 1
ATOM 510 O O . GLY A 1 72 ? 0.172 -10.185 26.999 1.00 30.58 72 GLY A O 1
ATOM 511 N N . LYS A 1 73 ? -1.600 -8.945 26.319 1.00 28.34 73 LYS A N 1
ATOM 512 C CA . LYS A 1 73 ? -1.484 -7.745 27.167 1.00 28.34 73 LYS A CA 1
ATOM 513 C C . LYS A 1 73 ? -2.608 -6.741 26.858 1.00 28.34 73 LYS A C 1
ATOM 515 O O . LYS A 1 73 ? -2.917 -6.490 25.697 1.00 28.34 73 LYS A O 1
ATOM 520 N N . GLU A 1 74 ? -3.187 -6.231 27.941 1.00 38.56 74 GLU A N 1
ATOM 521 C CA . GLU A 1 74 ? -4.410 -5.430 28.118 1.00 38.56 74 GLU A CA 1
ATOM 522 C C . GLU A 1 74 ? -4.520 -4.168 27.249 1.00 38.56 74 GLU A C 1
ATOM 524 O O . GLU A 1 74 ? -3.554 -3.403 27.202 1.00 38.56 74 GLU A O 1
ATOM 529 N N . LYS A 1 75 ? -5.718 -3.896 26.684 1.00 32.44 75 LYS A N 1
ATOM 530 C CA . LYS A 1 75 ? -6.238 -2.540 26.382 1.00 32.44 75 LYS A CA 1
ATOM 531 C C . LYS A 1 75 ? -7.779 -2.467 26.367 1.00 32.44 75 LYS A C 1
ATOM 533 O O . LYS A 1 75 ? -8.422 -3.287 25.732 1.00 32.44 75 LYS A O 1
ATOM 538 N N . ASP A 1 76 ? -8.282 -1.420 27.027 1.00 39.75 76 ASP A N 1
ATOM 539 C CA . ASP A 1 76 ? -9.549 -0.665 26.890 1.00 39.75 76 ASP A CA 1
ATOM 540 C C . ASP A 1 76 ? -10.866 -1.437 26.613 1.00 39.75 76 ASP A C 1
ATOM 542 O O . ASP A 1 76 ? -11.286 -1.656 25.473 1.00 39.75 76 ASP A O 1
ATOM 546 N N . GLU A 1 77 ? -11.542 -1.796 27.709 1.00 38.06 77 GLU A N 1
ATOM 547 C CA . GLU A 1 77 ? -12.605 -2.807 27.838 1.00 38.06 77 GLU A CA 1
ATOM 548 C C . GLU A 1 77 ? -13.796 -2.624 26.866 1.00 38.06 77 GLU A C 1
ATOM 550 O O . GLU A 1 77 ? -14.215 -3.580 26.221 1.00 38.06 77 GLU A O 1
ATOM 555 N N . GLY A 1 78 ? -14.289 -1.401 26.626 1.00 37.16 78 GLY A N 1
ATOM 556 C CA . GLY A 1 78 ? -15.540 -1.187 25.863 1.00 37.16 78 GLY A CA 1
ATOM 557 C C . GLY A 1 78 ? -15.450 -1.262 24.323 1.00 37.16 78 GLY A C 1
ATOM 558 O O . GLY A 1 78 ? -16.471 -1.353 23.626 1.00 37.16 78 GLY A O 1
ATOM 559 N N . GLN A 1 79 ? -14.245 -1.187 23.751 1.00 46.50 79 GLN A N 1
ATOM 560 C CA . GLN A 1 79 ? -13.997 -1.461 22.322 1.00 46.50 79 GLN A CA 1
ATOM 561 C C . GLN A 1 79 ? -13.338 -2.825 22.105 1.00 46.50 79 GLN A C 1
ATOM 563 O O . GLN A 1 79 ? -13.400 -3.367 20.999 1.00 46.50 79 GLN A O 1
ATOM 568 N N . GLN A 1 80 ? -12.690 -3.348 23.143 1.00 46.22 80 GLN A N 1
ATOM 569 C CA . GLN A 1 80 ? -12.050 -4.649 23.141 1.00 46.22 80 GLN A CA 1
ATOM 570 C C . GLN A 1 80 ? -13.098 -5.767 23.211 1.00 46.22 80 GLN A C 1
ATOM 572 O O . GLN A 1 80 ? -13.069 -6.642 22.357 1.00 46.22 80 GLN A O 1
ATOM 577 N N . GLU A 1 81 ? -14.117 -5.650 24.072 1.00 40.94 81 GLU A N 1
ATOM 578 C CA . GLU A 1 81 ? -15.202 -6.642 24.198 1.00 40.94 81 GLU A CA 1
ATOM 579 C C . GLU A 1 81 ? -15.949 -6.897 22.877 1.00 40.94 81 GLU A C 1
ATOM 581 O O . GLU A 1 81 ? -16.118 -8.041 22.465 1.00 40.94 81 GLU A O 1
ATOM 586 N N . ARG A 1 82 ? -16.317 -5.840 22.135 1.00 51.53 82 ARG A N 1
ATOM 587 C CA . ARG A 1 82 ? -16.977 -5.991 20.820 1.00 51.53 82 ARG A CA 1
ATOM 588 C C . ARG A 1 82 ? -16.078 -6.631 19.762 1.00 51.53 82 ARG A C 1
ATOM 590 O O . ARG A 1 82 ? -16.577 -7.328 18.883 1.00 51.53 82 ARG A O 1
ATOM 597 N N . ARG A 1 83 ? -14.767 -6.377 19.824 1.00 53.34 83 ARG A N 1
ATOM 598 C CA . ARG A 1 83 ? -13.788 -7.009 18.929 1.00 53.34 83 ARG A CA 1
ATOM 599 C C . ARG A 1 83 ? -13.531 -8.456 19.311 1.00 53.34 83 ARG A C 1
ATOM 601 O O . ARG A 1 83 ? -13.336 -9.266 18.414 1.00 53.34 83 ARG A O 1
ATOM 608 N N . ASP A 1 84 ? -13.543 -8.777 20.597 1.00 51.69 84 ASP A N 1
ATOM 609 C CA . ASP A 1 84 ? -13.312 -10.127 21.094 1.00 51.69 84 ASP A CA 1
ATOM 610 C C . ASP A 1 84 ? -14.497 -11.049 20.753 1.00 51.69 84 ASP A C 1
ATOM 612 O O . ASP A 1 84 ? -14.263 -12.161 20.282 1.00 51.69 84 ASP A O 1
ATOM 616 N N . GLU A 1 85 ? -15.744 -10.561 20.823 1.00 52.97 85 GLU A N 1
ATOM 617 C CA . GLU A 1 85 ? -16.937 -11.291 20.351 1.00 52.97 85 GLU A CA 1
ATOM 618 C C . GLU A 1 85 ? -16.941 -11.518 18.819 1.00 52.97 85 GLU A C 1
ATOM 620 O O . GLU A 1 85 ? -17.295 -12.596 18.333 1.00 52.97 85 GLU A O 1
ATOM 625 N N . GLU A 1 86 ? -16.524 -10.528 18.016 1.00 55.38 86 GLU A N 1
ATOM 626 C CA . GLU A 1 86 ? -16.399 -10.686 16.555 1.00 55.38 86 GLU A CA 1
ATOM 627 C C . GLU A 1 86 ? -15.198 -11.560 16.154 1.00 55.38 86 GLU A C 1
ATOM 629 O O . GLU A 1 86 ? -15.286 -12.327 15.191 1.00 55.38 86 GLU A O 1
ATOM 634 N N . ALA A 1 87 ? -14.093 -11.495 16.903 1.00 54.38 87 ALA A N 1
ATOM 635 C CA . ALA A 1 87 ? -12.916 -12.340 16.713 1.00 54.38 87 ALA A CA 1
ATOM 636 C C . ALA A 1 87 ? -13.178 -13.797 17.125 1.00 54.38 87 ALA A C 1
ATOM 638 O O . ALA A 1 87 ? -12.634 -14.710 16.501 1.00 54.38 87 ALA A O 1
ATOM 639 N N . GLU A 1 88 ? -14.050 -14.038 18.111 1.00 55.75 88 GLU A N 1
ATOM 640 C CA . GLU A 1 88 ? -14.601 -15.370 18.397 1.00 55.75 88 GLU A CA 1
ATOM 641 C C . GLU A 1 88 ? -15.395 -15.922 17.205 1.00 55.75 88 GLU A C 1
ATOM 643 O O . GLU A 1 88 ? -15.373 -17.125 16.936 1.00 55.75 88 GLU A O 1
ATOM 648 N N . ARG A 1 89 ? -16.044 -15.042 16.434 1.00 62.78 89 ARG A N 1
ATOM 649 C CA . ARG A 1 89 ? -16.815 -15.406 15.239 1.00 62.78 89 ARG A CA 1
ATOM 650 C C . ARG A 1 89 ? -15.946 -15.629 13.995 1.00 62.78 89 ARG A C 1
ATOM 652 O O . ARG A 1 89 ? -16.357 -16.370 13.100 1.00 62.78 89 ARG A O 1
ATOM 659 N N . CYS A 1 90 ? -14.761 -15.013 13.922 1.00 67.19 90 CYS A N 1
ATOM 660 C CA . CYS A 1 90 ? -13.775 -15.231 12.862 1.00 67.19 90 CYS A CA 1
ATOM 661 C C . CYS A 1 90 ? -12.335 -14.983 13.365 1.00 67.19 90 CYS A C 1
ATOM 663 O O . CYS A 1 90 ? -11.949 -13.833 13.574 1.00 67.19 90 CYS A O 1
ATOM 665 N N . PRO A 1 91 ? -11.483 -16.021 13.475 1.00 79.06 91 PRO A N 1
ATOM 666 C CA . PRO A 1 91 ? -10.137 -15.890 14.041 1.00 79.06 91 PRO A CA 1
ATOM 667 C C . PRO A 1 91 ? -9.131 -15.194 13.104 1.00 79.06 91 PRO A C 1
ATOM 669 O O . PRO A 1 91 ? -7.953 -15.066 13.445 1.00 79.06 91 PRO A O 1
ATOM 672 N N . PHE A 1 92 ? -9.558 -14.784 11.906 1.00 85.31 92 PHE A N 1
ATOM 673 C CA . PHE A 1 92 ? -8.693 -14.227 10.872 1.00 85.31 92 PHE A CA 1
ATOM 674 C C . PHE A 1 92 ? -8.797 -12.705 10.810 1.00 85.31 92 PHE A C 1
ATOM 676 O O . PHE A 1 92 ? -9.886 -12.138 10.804 1.00 85.31 92 PHE A O 1
ATOM 683 N N . LEU A 1 93 ? -7.643 -12.050 10.678 1.00 88.69 93 LEU A N 1
ATOM 684 C CA . LEU A 1 93 ? -7.576 -10.634 10.338 1.00 88.69 93 LEU A CA 1
ATOM 685 C C . LEU A 1 93 ? -7.502 -10.477 8.822 1.00 88.69 93 LEU A C 1
ATOM 687 O O . LEU A 1 93 ? -6.623 -11.048 8.173 1.00 88.69 93 LEU A O 1
ATOM 691 N N . PHE A 1 94 ? -8.393 -9.661 8.270 1.00 93.75 94 PHE A N 1
ATOM 692 C CA . PHE A 1 94 ? -8.377 -9.306 6.856 1.00 93.75 94 PHE A CA 1
ATOM 693 C C . PHE A 1 94 ? -7.684 -7.957 6.653 1.00 93.75 94 PHE A C 1
ATOM 695 O O . PHE A 1 94 ? -7.918 -7.008 7.410 1.00 93.75 94 PHE A O 1
ATOM 702 N N . SER A 1 95 ? -6.846 -7.875 5.613 1.00 94.25 95 SER A N 1
ATOM 703 C CA . SER A 1 95 ? -6.228 -6.634 5.143 1.00 94.25 95 SER A CA 1
ATOM 704 C C . SER A 1 95 ? -6.709 -6.268 3.743 1.00 94.25 95 SER A C 1
ATOM 706 O O . SER A 1 95 ? -7.084 -7.119 2.935 1.00 94.25 95 SER A O 1
ATOM 708 N N . SER A 1 96 ? -6.671 -4.973 3.443 1.00 95.00 96 SER A N 1
ATOM 709 C CA . SER A 1 96 ? -6.757 -4.468 2.076 1.00 95.00 96 SER A CA 1
ATOM 710 C C . SER A 1 96 ? -5.719 -3.376 1.879 1.00 95.00 96 SER A C 1
ATOM 712 O O . SER A 1 96 ? -5.439 -2.576 2.780 1.00 95.00 96 SER A O 1
ATOM 714 N N . ARG A 1 97 ? -5.191 -3.291 0.655 1.00 95.81 97 ARG A N 1
ATOM 715 C CA . ARG A 1 97 ? -4.415 -2.125 0.239 1.00 95.81 97 ARG A CA 1
ATOM 716 C C . ARG A 1 97 ? -5.304 -0.891 0.222 1.00 95.81 97 ARG A C 1
ATOM 718 O O . ARG A 1 97 ? -6.410 -0.926 -0.315 1.00 95.81 97 ARG A O 1
ATOM 725 N N . LEU A 1 98 ? -4.750 0.222 0.692 1.00 97.00 98 LEU A N 1
ATOM 726 C CA . LEU A 1 98 ? -5.458 1.503 0.757 1.00 97.00 98 LEU A CA 1
ATOM 727 C C . LEU A 1 98 ? -5.931 2.016 -0.620 1.00 97.00 98 LEU A C 1
ATOM 729 O O . LEU A 1 98 ? -6.874 2.795 -0.709 1.00 97.00 98 LEU A O 1
ATOM 733 N N . ASN A 1 99 ? -5.320 1.566 -1.724 1.00 95.19 99 ASN A N 1
ATOM 734 C CA . ASN A 1 99 ? -5.748 1.940 -3.079 1.00 95.19 99 ASN A CA 1
ATOM 735 C C . ASN A 1 99 ? -7.192 1.538 -3.385 1.00 95.19 99 ASN A C 1
ATOM 737 O O . ASN A 1 99 ? -7.837 2.251 -4.147 1.00 95.19 99 ASN A O 1
ATOM 741 N N . SER A 1 100 ? -7.691 0.450 -2.791 1.00 92.94 100 SER A N 1
ATOM 742 C CA . SER A 1 100 ? -9.072 -0.008 -2.983 1.00 92.94 100 SER A CA 1
ATOM 743 C C . SER A 1 100 ? -10.093 1.034 -2.515 1.00 92.94 100 SER A C 1
ATOM 745 O O . SER A 1 100 ? -11.226 1.048 -2.978 1.00 92.94 100 SER A O 1
ATOM 747 N N . MET A 1 101 ? -9.694 1.947 -1.623 1.00 95.94 101 MET A N 1
ATOM 748 C CA . MET A 1 101 ? -10.565 2.994 -1.085 1.00 95.94 101 MET A CA 1
ATOM 749 C C . MET A 1 101 ? -10.756 4.179 -2.036 1.00 95.94 101 MET A C 1
ATOM 751 O O . MET A 1 101 ? -11.438 5.138 -1.689 1.00 95.94 101 MET A O 1
ATOM 755 N N . LYS A 1 102 ? -10.156 4.154 -3.230 1.00 94.38 102 LYS A N 1
ATOM 756 C CA . LYS A 1 102 ? -10.348 5.195 -4.252 1.00 94.38 102 LYS A CA 1
ATOM 757 C C . LYS A 1 102 ? -11.550 4.930 -5.156 1.00 94.38 102 LYS A C 1
ATOM 759 O O . LYS A 1 102 ? -12.015 5.852 -5.819 1.00 94.38 102 LYS A O 1
ATOM 764 N N . ASP A 1 103 ? -12.053 3.701 -5.168 1.00 92.25 103 ASP A N 1
ATOM 765 C CA . ASP A 1 103 ? -13.169 3.312 -6.025 1.00 92.25 103 ASP A CA 1
ATOM 766 C C . ASP A 1 103 ? -14.502 3.821 -5.460 1.00 92.25 103 ASP A C 1
ATOM 768 O O . ASP A 1 103 ? -14.625 4.082 -4.263 1.00 92.25 103 ASP A O 1
ATOM 772 N N . ARG A 1 104 ? -15.515 3.966 -6.324 1.00 92.69 104 ARG A N 1
ATOM 773 C CA . ARG A 1 104 ? -16.882 4.388 -5.952 1.00 92.69 104 ARG A CA 1
ATOM 774 C C . ARG A 1 104 ? -16.903 5.660 -5.075 1.00 92.69 104 ARG A C 1
ATOM 776 O O . ARG A 1 104 ? -17.341 5.586 -3.923 1.00 92.69 104 ARG A O 1
ATOM 783 N N . PRO A 1 105 ? -16.345 6.797 -5.536 1.00 93.50 105 PRO A N 1
ATOM 784 C CA . PRO A 1 105 ? -16.202 8.001 -4.716 1.00 93.50 105 PRO A CA 1
ATOM 785 C C . PRO A 1 105 ? -17.537 8.572 -4.221 1.00 93.50 105 PRO A C 1
ATOM 787 O O . PRO A 1 105 ? -17.571 9.194 -3.171 1.00 93.50 105 PRO A O 1
ATOM 790 N N . GLU A 1 106 ? -18.642 8.296 -4.913 1.00 95.12 106 GLU A N 1
ATOM 791 C CA . GLU A 1 106 ? -19.997 8.702 -4.528 1.00 95.12 106 GLU A CA 1
ATOM 792 C C . GLU A 1 106 ? -20.511 8.058 -3.228 1.00 95.12 106 GLU A C 1
ATOM 794 O O . GLU A 1 106 ? -21.579 8.417 -2.747 1.00 95.12 106 GLU A O 1
ATOM 799 N N . LEU A 1 107 ? -19.775 7.090 -2.670 1.00 92.56 107 LEU A N 1
ATOM 800 C CA . LEU A 1 107 ? -20.080 6.442 -1.392 1.00 92.56 107 LEU A CA 1
ATOM 801 C C . LEU A 1 107 ? -19.263 7.021 -0.221 1.00 92.56 107 LEU A C 1
ATOM 803 O O . LEU A 1 107 ? -19.197 6.394 0.837 1.00 92.56 107 LEU A O 1
ATOM 807 N N . TRP A 1 108 ? -18.560 8.143 -0.413 1.00 94.75 108 TRP A N 1
ATOM 808 C CA . TRP A 1 108 ? -17.689 8.731 0.603 1.00 94.75 108 TRP A CA 1
ATOM 809 C C . TRP A 1 108 ? -17.626 10.255 0.512 1.00 94.75 108 TRP A C 1
ATOM 811 O O . TRP A 1 108 ? -17.124 10.805 -0.464 1.00 94.75 108 TRP A O 1
ATOM 821 N N . ASP A 1 109 ? -18.043 10.919 1.589 1.00 94.50 109 ASP A N 1
ATOM 822 C CA . ASP A 1 109 ? -18.062 12.385 1.682 1.00 94.50 109 ASP A CA 1
ATOM 823 C C . ASP A 1 109 ? -16.780 12.976 2.305 1.00 94.50 109 ASP A C 1
ATOM 825 O O . ASP A 1 109 ? -16.625 14.192 2.405 1.00 94.50 109 ASP A O 1
ATOM 829 N N . GLY A 1 110 ? -15.855 12.126 2.764 1.00 94.25 110 GLY A N 1
ATOM 830 C CA . GLY A 1 110 ? -14.597 12.556 3.376 1.00 94.25 110 GLY A CA 1
ATOM 831 C C . GLY A 1 110 ? -13.492 12.863 2.361 1.00 94.25 110 GLY A C 1
ATOM 832 O O . GLY A 1 110 ? -13.653 12.738 1.147 1.00 94.25 110 GLY A O 1
ATOM 833 N N . SER A 1 111 ? -12.309 13.232 2.861 1.00 96.12 111 SER A N 1
ATOM 834 C CA . SER A 1 111 ? -11.163 13.500 1.989 1.00 96.12 111 SER A CA 1
ATOM 835 C C . SER A 1 111 ? -10.636 12.227 1.309 1.00 96.12 111 SER A C 1
ATOM 837 O O . SER A 1 111 ? -10.778 11.109 1.813 1.00 96.12 111 SER A O 1
ATOM 839 N N . PHE A 1 112 ? -10.002 12.413 0.147 1.00 95.75 112 PHE A N 1
ATOM 840 C CA . PHE A 1 112 ? -9.309 11.363 -0.617 1.00 95.75 112 PHE A CA 1
ATOM 841 C C . PHE A 1 112 ? -7.779 11.420 -0.450 1.00 95.75 112 PHE A C 1
ATOM 843 O O . PHE A 1 112 ? -7.040 10.777 -1.203 1.00 95.75 112 PHE A O 1
ATOM 850 N N . ASP A 1 113 ? -7.293 12.186 0.532 1.00 96.69 113 ASP A N 1
ATOM 851 C CA . ASP A 1 113 ? -5.917 12.064 1.017 1.00 96.69 113 ASP A CA 1
ATOM 852 C C . ASP A 1 113 ? -5.724 10.734 1.770 1.00 96.69 113 ASP A C 1
ATOM 854 O O . ASP A 1 113 ? -6.682 10.014 2.051 1.00 96.69 113 ASP A O 1
ATOM 858 N N . THR A 1 114 ? -4.480 10.376 2.097 1.00 97.69 114 THR A N 1
ATOM 859 C CA . THR A 1 114 ? -4.180 9.104 2.772 1.00 97.69 114 THR A CA 1
ATOM 860 C C . THR A 1 114 ? -4.998 8.900 4.046 1.00 97.69 114 THR A C 1
ATOM 862 O O . THR A 1 114 ? -5.519 7.806 4.250 1.00 97.69 114 THR A O 1
ATOM 865 N N . LEU A 1 115 ? -5.117 9.915 4.904 1.00 98.12 115 LEU A N 1
ATOM 866 C CA . LEU A 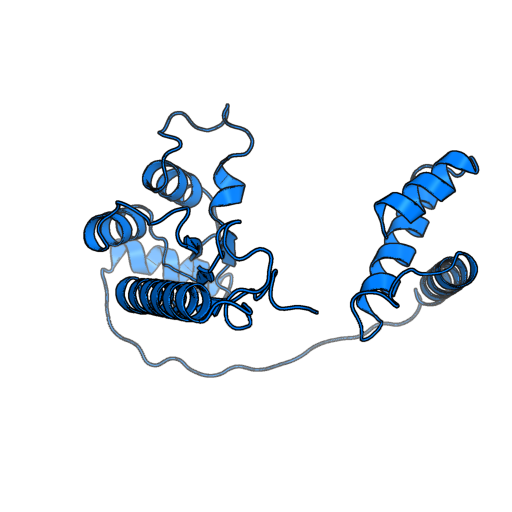1 115 ? -5.802 9.776 6.189 1.00 98.12 115 LEU A CA 1
ATOM 867 C C . LEU A 1 115 ? -7.317 9.667 5.986 1.00 98.12 115 LEU A C 1
ATOM 869 O O . LEU A 1 115 ? -7.972 8.872 6.655 1.00 98.12 115 LEU A O 1
ATOM 873 N N . GLY A 1 116 ? -7.877 10.403 5.027 1.00 97.94 116 GLY A N 1
ATOM 874 C CA . GLY A 1 116 ? -9.265 10.267 4.598 1.00 97.94 116 GLY A CA 1
ATOM 875 C C . GLY A 1 116 ? -9.577 8.878 4.045 1.00 97.94 116 GLY A C 1
ATOM 876 O O . GLY A 1 116 ? -10.579 8.278 4.428 1.00 97.94 116 GLY A O 1
ATOM 877 N N . LEU A 1 117 ? -8.676 8.303 3.244 1.00 98.38 117 LEU A N 1
ATOM 878 C CA . LEU A 1 117 ? -8.809 6.927 2.763 1.00 98.38 117 LEU A CA 1
ATOM 879 C C . LEU A 1 117 ? -8.699 5.896 3.895 1.00 98.38 117 LEU A C 1
ATOM 881 O O . LEU A 1 117 ? -9.395 4.885 3.846 1.00 98.38 117 LEU A O 1
ATOM 885 N N . VAL A 1 118 ? -7.868 6.134 4.919 1.00 98.44 118 VAL A N 1
ATOM 886 C CA . VAL A 1 118 ? -7.808 5.262 6.110 1.00 98.44 118 VAL A CA 1
ATOM 887 C C . VAL A 1 118 ? -9.134 5.322 6.861 1.00 98.44 118 VAL A C 1
ATOM 889 O O . VAL A 1 118 ? -9.684 4.279 7.209 1.00 98.44 118 VAL A O 1
ATOM 892 N N . ARG A 1 119 ? -9.698 6.524 7.037 1.00 98.31 119 ARG A N 1
ATOM 893 C CA . ARG A 1 119 ? -11.018 6.685 7.661 1.00 98.31 119 ARG A CA 1
ATOM 894 C C . ARG A 1 119 ? -12.115 5.989 6.871 1.00 98.31 119 ARG A C 1
ATOM 896 O O . ARG A 1 119 ? -12.944 5.301 7.458 1.00 98.31 119 ARG A O 1
ATOM 903 N N . ARG A 1 120 ? -12.071 6.098 5.542 1.00 97.88 120 ARG A N 1
ATOM 904 C CA . ARG A 1 120 ? -12.969 5.367 4.649 1.00 97.88 120 ARG A CA 1
ATOM 905 C C . ARG A 1 120 ? -12.843 3.855 4.841 1.00 97.88 120 ARG A C 1
ATOM 907 O O . ARG A 1 120 ? -13.856 3.168 4.938 1.00 97.88 120 ARG A O 1
ATOM 914 N N . GLN A 1 121 ? -11.613 3.345 4.920 1.00 97.81 121 GLN A N 1
ATOM 915 C CA . GLN A 1 121 ? -11.338 1.921 5.120 1.00 97.81 121 GLN A CA 1
ATOM 916 C C . GLN A 1 121 ? -11.881 1.405 6.455 1.00 97.81 121 GLN A C 1
ATOM 918 O O . GLN A 1 121 ? -12.373 0.281 6.510 1.00 97.81 121 GLN A O 1
ATOM 923 N N . GLY A 1 122 ? -11.851 2.234 7.501 1.00 96.62 122 GLY A N 1
ATOM 924 C CA . GLY A 1 122 ? -12.397 1.904 8.821 1.00 96.62 122 GLY A CA 1
ATOM 925 C C . GLY A 1 122 ? -13.906 1.653 8.834 1.00 96.62 122 GLY A C 1
ATOM 926 O O . GLY A 1 122 ? -14.408 0.976 9.722 1.00 96.62 122 GLY A O 1
ATOM 927 N N . GLY A 1 123 ? -14.640 2.134 7.826 1.00 94.38 123 GLY A N 1
ATOM 928 C CA . GLY A 1 123 ? -16.065 1.836 7.667 1.00 94.38 123 GLY A CA 1
ATOM 929 C C . GLY A 1 123 ? -16.367 0.429 7.131 1.00 94.38 123 GLY A C 1
ATOM 930 O O . GLY A 1 123 ? -17.534 0.035 7.072 1.00 94.38 123 GLY A O 1
ATOM 931 N N . VAL A 1 124 ? -15.355 -0.336 6.704 1.00 94.56 124 VAL A N 1
ATOM 932 C CA . VAL A 1 124 ? -15.542 -1.670 6.115 1.00 94.56 124 VAL A CA 1
ATOM 933 C C . VAL A 1 124 ? -15.650 -2.724 7.216 1.00 94.56 124 VAL A C 1
ATOM 935 O O . VAL A 1 124 ? -14.671 -3.064 7.875 1.00 94.56 124 VAL A O 1
ATOM 938 N N . ARG A 1 125 ? -16.848 -3.297 7.375 1.00 91.19 125 ARG A N 1
ATOM 939 C CA . ARG A 1 125 ? -17.100 -4.382 8.337 1.00 91.19 125 ARG A CA 1
ATOM 940 C C . ARG A 1 125 ? -16.209 -5.600 8.065 1.00 91.19 125 ARG A C 1
ATOM 942 O O . ARG A 1 125 ? -16.115 -6.054 6.926 1.00 91.19 125 ARG A O 1
ATOM 949 N N . GLY A 1 126 ? -15.598 -6.132 9.124 1.00 90.75 126 GLY A N 1
ATOM 950 C CA . GLY A 1 126 ? -14.714 -7.302 9.082 1.00 90.75 126 GLY A CA 1
ATOM 951 C C . GLY A 1 126 ? -13.271 -7.016 8.651 1.00 90.75 126 GLY A C 1
ATOM 952 O O . GLY A 1 126 ? -12.459 -7.939 8.604 1.00 90.75 126 GLY A O 1
ATOM 953 N N . LEU A 1 127 ? -12.926 -5.764 8.337 1.00 93.75 127 LEU A N 1
ATOM 954 C CA . LEU A 1 127 ? -11.562 -5.381 7.993 1.00 93.75 127 LEU A CA 1
ATOM 955 C C . LEU A 1 127 ? -10.825 -4.886 9.241 1.00 93.75 127 LEU A C 1
ATOM 957 O O . LEU A 1 127 ? -11.308 -3.991 9.922 1.00 93.75 127 LEU A O 1
ATOM 961 N N . GLY A 1 128 ? -9.656 -5.463 9.526 1.00 94.50 128 GLY A N 1
ATOM 962 C CA . GLY A 1 128 ? -8.853 -5.104 10.704 1.00 94.50 128 GLY A CA 1
ATOM 963 C C . GLY A 1 128 ? -7.506 -4.465 10.369 1.00 94.50 128 GLY A C 1
ATOM 964 O O . GLY A 1 128 ? -6.888 -3.851 11.233 1.00 94.50 128 GLY A O 1
ATOM 965 N N . LEU A 1 129 ? -7.035 -4.609 9.125 1.00 97.12 129 LEU A N 1
ATOM 966 C CA . LEU A 1 129 ? -5.684 -4.221 8.725 1.00 97.12 129 LEU A CA 1
ATOM 967 C C . LEU A 1 129 ? -5.668 -3.324 7.478 1.00 97.12 129 LEU A C 1
ATOM 969 O O . LEU A 1 129 ? -6.424 -3.522 6.520 1.00 97.12 129 LEU A O 1
ATOM 973 N N . VAL A 1 130 ? -4.728 -2.377 7.457 1.00 97.94 130 VAL A N 1
ATOM 974 C CA . VAL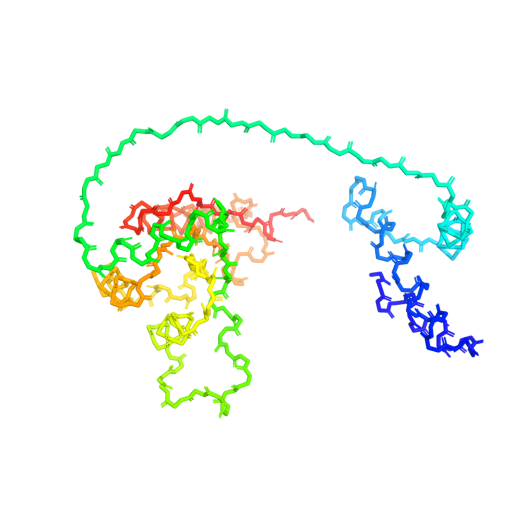 A 1 130 ? -4.402 -1.543 6.290 1.00 97.94 130 VAL A CA 1
ATOM 975 C C . VAL A 1 130 ? -3.008 -1.874 5.776 1.00 97.94 130 VAL A C 1
ATOM 977 O O . VAL A 1 130 ? -2.041 -1.845 6.535 1.00 97.94 130 VAL A O 1
ATOM 980 N N . ASP A 1 131 ? -2.895 -2.094 4.465 1.00 98.12 131 ASP A N 1
ATOM 981 C CA . ASP A 1 131 ? -1.600 -2.194 3.790 1.00 98.12 131 ASP A CA 1
ATOM 982 C C . ASP A 1 131 ? -1.280 -0.891 3.042 1.00 98.12 131 ASP A C 1
ATOM 984 O O . ASP A 1 131 ? -1.982 -0.484 2.102 1.00 98.12 131 ASP A O 1
ATOM 988 N N . PHE A 1 132 ? -0.189 -0.230 3.433 1.00 98.44 132 PHE A N 1
ATOM 989 C CA . PHE A 1 132 ? 0.239 1.044 2.852 1.00 98.44 132 PHE A CA 1
ATOM 990 C C . PHE A 1 132 ? 1.260 0.836 1.739 1.00 98.44 132 PHE A C 1
ATOM 992 O O . PHE A 1 132 ? 2.202 0.069 1.885 1.00 98.44 132 PHE A O 1
ATOM 999 N N . ASN A 1 133 ? 1.138 1.575 0.635 1.00 97.69 133 ASN A N 1
ATOM 1000 C CA . ASN A 1 133 ? 2.203 1.662 -0.355 1.00 97.69 133 ASN A CA 1
ATOM 1001 C C . ASN A 1 133 ? 3.165 2.792 0.017 1.00 97.69 133 ASN A C 1
ATOM 1003 O O . ASN A 1 133 ? 2.756 3.950 0.083 1.00 97.69 133 ASN A O 1
ATOM 1007 N N . TYR A 1 134 ? 4.445 2.477 0.196 1.00 97.62 134 TYR A N 1
ATOM 1008 C CA . TYR A 1 134 ? 5.498 3.467 0.426 1.00 97.62 134 TYR A CA 1
ATOM 1009 C C . TYR A 1 134 ? 6.296 3.707 -0.865 1.00 97.62 134 TYR A C 1
ATOM 1011 O O . TYR A 1 134 ? 6.627 2.730 -1.540 1.00 97.62 134 TYR A O 1
ATOM 1019 N N . PRO A 1 135 ? 6.618 4.958 -1.250 1.00 96.56 135 PRO A N 1
ATOM 1020 C CA . PRO A 1 135 ? 6.362 6.212 -0.526 1.00 96.56 135 PRO A CA 1
ATOM 1021 C C . PRO A 1 135 ? 4.949 6.790 -0.712 1.00 96.56 135 PRO A C 1
ATOM 1023 O O . PRO A 1 135 ? 4.546 7.661 0.048 1.00 96.56 135 PRO A O 1
ATOM 1026 N N . GLN A 1 136 ? 4.181 6.286 -1.685 1.00 95.69 136 GLN A N 1
ATOM 1027 C CA . GLN A 1 136 ? 2.947 6.906 -2.189 1.00 95.69 136 GLN A CA 1
ATOM 1028 C C . GLN A 1 136 ? 1.943 7.374 -1.121 1.00 95.69 136 GLN A C 1
ATOM 1030 O O . GLN A 1 136 ? 1.308 8.402 -1.323 1.00 95.69 136 GLN A O 1
ATOM 1035 N N . HIS A 1 137 ? 1.738 6.609 -0.049 1.00 97.50 137 HIS A N 1
ATOM 1036 C CA . HIS A 1 137 ? 0.732 6.929 0.966 1.00 97.50 137 HIS A CA 1
ATOM 1037 C C . HIS A 1 137 ? 1.301 7.697 2.161 1.00 97.50 137 HIS A C 1
ATOM 1039 O O . HIS A 1 137 ? 0.573 8.462 2.776 1.00 97.50 137 HIS A O 1
ATOM 1045 N N . LEU A 1 138 ? 2.571 7.492 2.507 1.00 97.81 138 LEU A N 1
ATOM 1046 C CA . LEU A 1 138 ? 3.122 7.943 3.793 1.00 97.81 138 LEU A CA 1
ATOM 1047 C C . LEU A 1 138 ? 4.123 9.094 3.649 1.00 97.81 138 LEU A C 1
ATOM 1049 O O . LEU A 1 138 ? 4.491 9.720 4.638 1.00 97.81 138 LEU A O 1
ATOM 1053 N N . GLN A 1 139 ? 4.581 9.387 2.431 1.00 94.25 139 GLN A N 1
ATOM 1054 C CA . GLN A 1 139 ? 5.501 10.492 2.198 1.00 94.25 139 GLN A CA 1
ATOM 1055 C C . GLN A 1 139 ? 4.853 11.827 2.580 1.00 94.25 139 GLN A C 1
ATOM 1057 O O . GLN A 1 139 ? 3.789 12.173 2.074 1.00 94.25 139 GLN A O 1
ATOM 1062 N N . GLY A 1 140 ? 5.532 12.582 3.444 1.00 95.12 140 GLY A N 1
ATOM 1063 C CA . GLY A 1 140 ? 5.063 13.881 3.932 1.00 95.12 140 GLY A CA 1
ATOM 1064 C C . GLY A 1 140 ? 4.134 13.816 5.146 1.00 95.12 140 GLY A C 1
ATOM 1065 O O . GLY A 1 140 ? 3.782 14.870 5.660 1.00 95.12 140 GLY A O 1
ATOM 1066 N N . LEU A 1 141 ? 3.773 12.620 5.623 1.00 97.44 141 LEU A N 1
ATOM 1067 C CA . LEU A 1 141 ? 3.024 12.435 6.867 1.00 97.44 141 LEU A CA 1
ATOM 1068 C C . LEU A 1 141 ? 3.967 12.126 8.029 1.00 97.44 141 LEU A C 1
ATOM 1070 O O . LEU A 1 141 ? 5.031 11.530 7.833 1.00 97.44 141 LEU A O 1
ATOM 1074 N N . SER A 1 142 ? 3.555 12.478 9.244 1.00 97.44 142 SER A N 1
ATOM 1075 C CA . SER A 1 142 ? 4.204 11.981 10.458 1.00 97.44 142 SER A CA 1
ATOM 1076 C C . SER A 1 142 ? 3.657 10.608 10.860 1.00 97.44 142 SER A C 1
ATOM 1078 O O . SER A 1 142 ? 2.507 10.255 10.588 1.00 97.44 142 SER A O 1
ATOM 1080 N N . ASP A 1 143 ? 4.481 9.804 11.529 1.00 96.12 143 ASP A N 1
ATOM 1081 C CA . ASP A 1 143 ? 4.059 8.504 12.046 1.00 96.12 143 ASP A CA 1
ATOM 1082 C C . ASP A 1 143 ? 2.985 8.627 13.130 1.00 96.12 143 ASP A C 1
ATOM 1084 O O . ASP A 1 143 ? 2.090 7.786 13.198 1.00 96.12 143 ASP A O 1
ATOM 1088 N N . THR A 1 144 ? 3.011 9.701 13.918 1.00 97.38 144 THR A N 1
ATOM 1089 C CA . THR A 1 144 ? 2.008 9.969 14.954 1.00 97.38 144 THR A CA 1
ATOM 1090 C C . THR A 1 144 ? 0.620 10.221 14.366 1.00 97.38 144 THR A C 1
ATOM 1092 O O . THR A 1 144 ? -0.344 9.657 14.880 1.00 97.38 144 THR A O 1
ATOM 1095 N N . GLU A 1 145 ? 0.510 10.988 13.274 1.00 97.88 145 GLU A N 1
ATOM 1096 C CA . GLU A 1 145 ? -0.761 11.245 12.571 1.00 97.88 145 GLU A CA 1
ATOM 1097 C C . GLU A 1 145 ? -1.369 9.971 11.975 1.00 97.88 145 GLU A C 1
ATOM 1099 O O . GLU A 1 145 ? -2.583 9.751 12.031 1.00 97.88 145 GLU A O 1
ATOM 1104 N N . VAL A 1 146 ? -0.527 9.109 11.399 1.00 98.38 146 VAL A N 1
ATOM 1105 C CA . VAL A 1 146 ? -0.985 7.843 10.815 1.00 98.38 146 VAL A CA 1
ATOM 1106 C C . VAL A 1 146 ? -1.438 6.891 11.920 1.00 98.38 146 VAL A C 1
ATOM 1108 O O . VAL A 1 146 ? -2.516 6.307 11.821 1.00 98.38 146 VAL A O 1
ATOM 1111 N N . GLN A 1 147 ? -0.660 6.769 12.998 1.00 98.25 147 GLN A N 1
ATOM 1112 C CA . GLN A 1 147 ? -1.018 5.928 14.138 1.00 98.25 147 GLN A CA 1
ATOM 1113 C C . GLN A 1 147 ? -2.290 6.401 14.850 1.00 98.25 147 GLN A C 1
ATOM 1115 O O . GLN A 1 147 ? -3.087 5.561 15.260 1.00 98.25 147 GLN A O 1
ATOM 1120 N N . SER A 1 148 ? -2.484 7.713 15.038 1.00 98.19 148 SER A N 1
ATOM 1121 C CA . SER A 1 148 ? -3.714 8.226 15.653 1.00 98.19 148 SER A CA 1
ATOM 1122 C C . SER A 1 148 ? -4.919 7.918 14.778 1.00 98.19 148 SER A C 1
ATOM 1124 O O . SER A 1 148 ? -5.870 7.321 15.263 1.00 98.19 148 SER A O 1
ATOM 1126 N N . THR A 1 149 ? -4.827 8.192 13.475 1.00 98.50 149 THR A N 1
ATOM 1127 C CA . THR A 1 149 ? -5.923 7.927 12.535 1.00 98.50 149 THR A CA 1
ATOM 1128 C C . THR A 1 149 ? -6.292 6.442 12.486 1.00 98.50 149 THR A C 1
ATOM 1130 O O . THR A 1 149 ? -7.474 6.119 12.459 1.00 98.50 149 THR A O 1
ATOM 1133 N N . LEU A 1 150 ? -5.304 5.540 12.496 1.00 98.38 150 LEU A N 1
ATOM 1134 C CA . LEU A 1 150 ? -5.523 4.089 12.554 1.00 98.38 150 LEU A CA 1
ATOM 1135 C C . LEU A 1 150 ? -6.273 3.673 13.830 1.00 98.38 150 LEU A C 1
ATOM 1137 O O . LEU A 1 150 ? -7.282 2.972 13.745 1.00 98.38 150 LEU A O 1
ATOM 1141 N N . ARG A 1 151 ? -5.838 4.172 14.997 1.00 97.88 151 ARG A N 1
ATOM 1142 C CA . ARG A 1 151 ? -6.505 3.909 16.282 1.00 97.88 151 ARG A CA 1
ATOM 1143 C C . ARG A 1 151 ? -7.939 4.428 16.310 1.00 97.88 151 ARG A C 1
ATOM 1145 O O . ARG A 1 151 ? -8.818 3.691 16.746 1.00 97.88 151 ARG A O 1
ATOM 1152 N N . ASP A 1 152 ? -8.170 5.644 15.818 1.00 97.94 152 ASP A N 1
ATOM 1153 C CA . ASP A 1 152 ? -9.490 6.291 15.820 1.00 97.94 152 ASP A CA 1
ATOM 1154 C C . ASP A 1 152 ? -10.541 5.467 15.063 1.00 97.94 152 ASP A C 1
ATOM 1156 O O . ASP A 1 152 ? -11.721 5.500 15.404 1.00 97.94 152 ASP A O 1
ATOM 1160 N N . VAL A 1 153 ? -10.114 4.711 14.046 1.00 97.31 153 VAL A N 1
ATOM 1161 C CA . VAL A 1 153 ? -11.002 3.875 13.224 1.00 97.31 153 VAL A CA 1
ATOM 1162 C C . VAL A 1 153 ? -10.862 2.378 13.488 1.00 97.31 153 VAL A C 1
ATOM 1164 O O . VAL A 1 153 ? -11.425 1.569 12.756 1.00 97.31 153 VAL A O 1
ATOM 1167 N N . GLY A 1 154 ? -10.126 2.002 14.536 1.00 96.31 154 GLY A N 1
ATOM 1168 C CA . GLY A 1 154 ? -9.990 0.617 14.977 1.00 96.31 154 GLY A CA 1
ATOM 1169 C C . GLY A 1 154 ? -9.221 -0.301 14.023 1.00 96.31 154 GLY A C 1
ATOM 1170 O O . GLY A 1 154 ? -9.422 -1.512 14.084 1.00 96.31 154 GLY A O 1
ATOM 1171 N N . LEU A 1 155 ? -8.352 0.252 13.172 1.00 97.44 155 LEU A N 1
ATOM 1172 C CA . LEU A 1 155 ? -7.515 -0.499 12.234 1.00 97.44 155 LEU A CA 1
ATOM 1173 C C . LEU A 1 155 ? -6.056 -0.536 12.695 1.00 97.44 155 LEU A C 1
ATOM 1175 O O . LEU A 1 155 ? -5.547 0.444 13.229 1.00 97.44 155 LEU A O 1
ATOM 1179 N N . ASP A 1 156 ? -5.355 -1.622 12.380 1.00 97.50 156 ASP A N 1
ATOM 1180 C CA . ASP A 1 156 ? -3.903 -1.733 12.545 1.00 97.50 156 ASP A CA 1
ATOM 1181 C C . ASP A 1 156 ? -3.177 -1.711 11.187 1.00 97.50 156 ASP A C 1
ATOM 1183 O O . ASP A 1 156 ? -3.758 -1.922 10.118 1.00 97.50 156 ASP A O 1
ATOM 1187 N N . CYS A 1 157 ? -1.868 -1.457 11.203 1.00 98.06 157 CYS A N 1
ATOM 1188 C CA . CYS A 1 157 ? -1.040 -1.553 10.002 1.00 98.06 157 CYS A CA 1
ATOM 1189 C C . CYS A 1 157 ? -0.636 -3.016 9.754 1.00 98.06 157 CYS A C 1
ATOM 1191 O O . CYS A 1 157 ? 0.073 -3.614 10.562 1.00 98.06 157 CYS A O 1
ATOM 1193 N N . GLY A 1 158 ? -1.064 -3.597 8.630 1.00 97.06 158 GLY A N 1
ATOM 1194 C CA . GLY A 1 158 ? -0.718 -4.971 8.253 1.00 97.06 158 GLY A CA 1
ATOM 1195 C C . GLY A 1 158 ? 0.673 -5.057 7.629 1.00 97.06 158 GLY A C 1
ATOM 1196 O O . GLY A 1 158 ? 1.564 -5.753 8.132 1.00 97.06 158 GLY A O 1
ATOM 1197 N N . ALA A 1 159 ? 0.866 -4.315 6.538 1.00 98.19 159 ALA A N 1
ATOM 1198 C CA . ALA A 1 159 ? 2.107 -4.303 5.781 1.00 98.19 159 ALA A CA 1
ATOM 1199 C C . ALA A 1 159 ? 2.472 -2.930 5.204 1.00 98.19 159 ALA A C 1
ATOM 1201 O O . ALA A 1 159 ? 1.623 -2.150 4.763 1.00 98.19 159 ALA A O 1
ATOM 1202 N N . ILE A 1 160 ? 3.780 -2.698 5.074 1.00 98.50 160 ILE A N 1
ATOM 1203 C CA . ILE A 1 160 ? 4.329 -1.661 4.195 1.00 98.50 160 ILE A CA 1
ATOM 1204 C C . ILE A 1 160 ? 4.735 -2.303 2.872 1.00 98.50 160 ILE A C 1
ATOM 1206 O O . ILE A 1 160 ? 5.620 -3.148 2.815 1.00 98.50 160 ILE A O 1
ATOM 1210 N N . CYS A 1 161 ? 4.090 -1.900 1.786 1.00 97.88 161 CYS A N 1
ATOM 1211 C CA . CYS A 1 161 ? 4.379 -2.325 0.422 1.00 97.88 161 CYS A CA 1
ATOM 1212 C C . CYS A 1 161 ? 5.304 -1.307 -0.257 1.00 97.88 161 CYS A C 1
ATOM 1214 O O . CYS A 1 161 ? 4.853 -0.250 -0.705 1.00 97.88 161 CYS A O 1
ATOM 1216 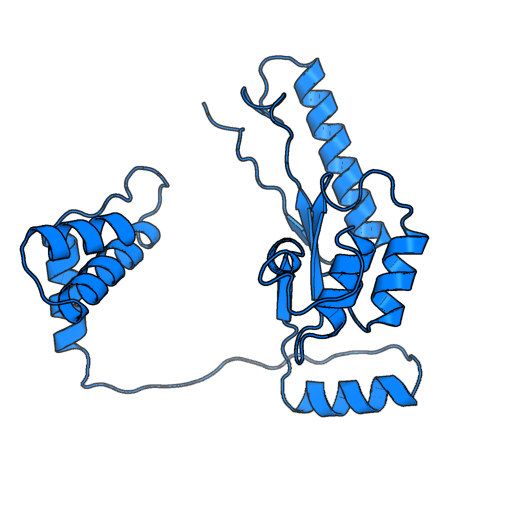N N . LEU A 1 162 ? 6.595 -1.616 -0.366 1.00 97.50 162 LEU A N 1
ATOM 1217 C CA . LEU A 1 162 ? 7.560 -0.742 -1.029 1.00 97.50 162 LEU A CA 1
ATOM 1218 C C . LEU A 1 162 ? 7.308 -0.677 -2.543 1.00 97.50 162 LEU A C 1
ATOM 1220 O O . LEU A 1 162 ? 7.163 -1.697 -3.221 1.00 97.50 162 LEU A O 1
ATOM 1224 N N . ARG A 1 163 ? 7.329 0.543 -3.085 1.00 95.81 163 ARG A N 1
ATOM 1225 C CA . ARG A 1 163 ? 7.280 0.841 -4.516 1.00 95.81 163 ARG A CA 1
ATOM 1226 C C . ARG A 1 163 ? 8.468 1.694 -4.916 1.00 95.81 163 ARG A C 1
ATOM 1228 O O . ARG A 1 163 ? 8.554 2.866 -4.559 1.00 95.81 163 ARG A O 1
ATOM 1235 N N . TYR A 1 164 ? 9.340 1.132 -5.742 1.00 96.00 164 TYR A N 1
ATOM 1236 C CA . TYR A 1 164 ? 10.403 1.902 -6.374 1.00 96.00 164 TYR A CA 1
ATOM 1237 C C . TYR A 1 164 ? 9.816 2.885 -7.412 1.00 96.00 164 TYR A C 1
ATOM 1239 O O . TYR A 1 164 ? 9.054 2.471 -8.290 1.00 96.00 164 TYR A O 1
ATOM 1247 N N . PRO A 1 165 ? 10.153 4.188 -7.352 1.00 94.19 165 PRO A N 1
ATOM 1248 C CA . PRO A 1 165 ? 9.793 5.158 -8.384 1.00 94.19 165 PRO A CA 1
ATOM 1249 C C . PRO A 1 165 ? 10.397 4.839 -9.760 1.00 94.19 165 PRO A C 1
ATOM 1251 O O . PRO A 1 165 ? 11.414 4.156 -9.870 1.00 94.19 165 PRO A O 1
ATOM 1254 N N . LYS A 1 166 ? 9.819 5.419 -10.823 1.00 94.00 166 LYS A N 1
ATOM 1255 C CA . LYS A 1 166 ? 10.231 5.192 -12.227 1.00 94.00 166 LYS A CA 1
ATOM 1256 C C . LYS A 1 166 ? 11.711 5.478 -12.520 1.00 94.00 166 LYS A C 1
ATOM 1258 O O . LYS A 1 166 ? 12.246 4.906 -13.465 1.00 94.00 166 LYS A O 1
ATOM 1263 N N . LYS A 1 167 ? 12.393 6.315 -11.725 1.00 94.81 167 LYS A N 1
ATOM 1264 C CA . LYS A 1 167 ? 13.844 6.561 -11.871 1.00 94.81 167 LYS A CA 1
ATOM 1265 C C . LYS A 1 167 ? 14.686 5.283 -11.740 1.00 94.81 167 LYS A C 1
ATOM 1267 O O . LYS A 1 167 ? 15.769 5.205 -12.302 1.00 94.81 167 LYS A O 1
ATOM 1272 N N . PHE A 1 168 ? 14.155 4.258 -11.073 1.00 95.19 168 PHE A N 1
ATOM 1273 C CA . PHE A 1 168 ? 14.788 2.952 -10.904 1.00 95.19 168 PHE A CA 1
ATOM 1274 C C . PHE A 1 168 ? 14.442 1.944 -12.013 1.00 95.19 168 PHE A C 1
ATOM 1276 O O . PHE A 1 168 ? 14.703 0.758 -11.850 1.00 95.19 168 PHE A O 1
ATOM 1283 N N . ARG A 1 169 ? 13.873 2.383 -13.149 1.00 93.50 169 ARG A N 1
ATOM 1284 C CA . ARG A 1 169 ? 13.464 1.505 -14.268 1.00 93.50 169 ARG A CA 1
ATOM 1285 C C . ARG A 1 169 ? 14.568 0.593 -14.817 1.00 93.50 169 ARG A C 1
ATOM 1287 O O . ARG A 1 169 ? 14.245 -0.422 -15.411 1.00 93.50 169 ARG A O 1
ATOM 1294 N N . ALA A 1 170 ? 15.838 0.964 -14.647 1.00 92.44 170 ALA A N 1
ATOM 1295 C CA . ALA A 1 170 ? 17.004 0.191 -15.088 1.00 92.44 170 ALA A CA 1
ATOM 1296 C C . ALA A 1 170 ? 17.551 -0.756 -13.996 1.00 92.44 170 ALA A C 1
ATOM 1298 O O . ALA A 1 170 ? 18.724 -1.116 -14.016 1.00 92.44 170 ALA A O 1
ATOM 1299 N N . GLY A 1 171 ? 16.736 -1.094 -12.995 1.00 93.38 171 GLY A N 1
ATOM 1300 C CA . GLY A 1 171 ? 17.155 -1.787 -11.778 1.00 93.38 171 GLY A CA 1
ATOM 1301 C C . GLY A 1 171 ? 17.054 -0.870 -10.568 1.00 93.38 171 GLY A C 1
ATOM 1302 O O . GLY A 1 171 ? 17.504 0.269 -10.612 1.00 93.38 171 GLY A O 1
ATOM 1303 N N . ALA A 1 172 ? 16.460 -1.342 -9.473 1.00 94.50 172 ALA A N 1
ATOM 1304 C CA . ALA A 1 172 ? 16.489 -0.625 -8.200 1.00 94.50 172 ALA A CA 1
ATOM 1305 C C . ALA A 1 172 ? 17.780 -0.973 -7.450 1.00 94.50 172 ALA A C 1
ATOM 1307 O O . ALA A 1 172 ? 18.817 -0.345 -7.648 1.00 94.50 172 ALA A O 1
ATOM 1308 N N . LEU A 1 173 ? 17.758 -2.060 -6.681 1.00 94.75 173 LEU A N 1
ATOM 1309 C CA . LEU A 1 173 ? 18.930 -2.571 -5.965 1.00 94.75 173 LEU A CA 1
ATOM 1310 C C . LEU A 1 173 ? 20.024 -3.099 -6.913 1.00 94.75 173 LEU A C 1
ATOM 1312 O O . LEU A 1 173 ? 21.183 -3.203 -6.527 1.00 94.75 173 LEU A O 1
ATOM 1316 N N . SER A 1 174 ? 19.662 -3.386 -8.165 1.00 94.81 174 SER A N 1
ATOM 1317 C CA . SER A 1 174 ? 20.542 -3.883 -9.227 1.00 94.81 174 SER A CA 1
ATOM 1318 C C . SER A 1 174 ? 20.871 -2.837 -10.300 1.00 94.81 174 SER A C 1
ATOM 1320 O O . SER A 1 174 ? 21.363 -3.213 -11.359 1.00 94.81 174 SER A O 1
ATOM 1322 N N . ASN A 1 175 ? 20.568 -1.549 -10.075 1.00 95.88 175 ASN A N 1
ATOM 1323 C CA . ASN A 1 175 ? 20.834 -0.495 -11.065 1.00 95.88 175 ASN A CA 1
ATOM 1324 C C . ASN A 1 175 ? 22.315 -0.504 -11.495 1.00 95.88 175 ASN A C 1
ATOM 1326 O O . ASN A 1 175 ? 23.161 -0.666 -10.616 1.00 95.88 175 ASN A O 1
ATOM 1330 N N . PRO A 1 176 ? 22.681 -0.281 -12.770 1.00 94.00 176 PRO A N 1
ATOM 1331 C CA . PRO A 1 176 ? 24.086 -0.111 -13.157 1.00 94.00 176 PRO A CA 1
ATOM 1332 C C . PRO A 1 176 ? 24.747 1.098 -12.472 1.00 94.00 176 PRO A C 1
ATOM 1334 O O . PRO A 1 176 ? 25.914 1.024 -12.078 1.00 94.00 176 PRO A O 1
ATOM 1337 N N . ASP A 1 177 ? 23.994 2.173 -12.234 1.00 96.44 177 ASP A N 1
ATOM 1338 C CA . ASP A 1 177 ? 24.469 3.353 -11.515 1.00 96.44 177 ASP A CA 1
ATOM 1339 C C . ASP A 1 177 ? 24.516 3.096 -9.998 1.00 96.44 177 ASP A 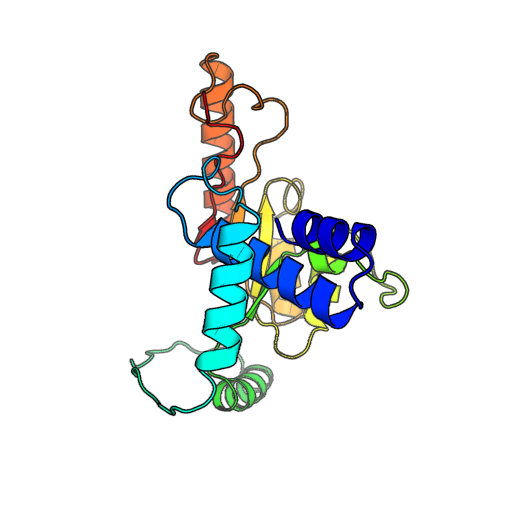C 1
ATOM 1341 O O . ASP A 1 177 ? 23.501 2.852 -9.336 1.00 96.44 177 ASP A O 1
ATOM 1345 N N . ALA A 1 178 ? 25.719 3.190 -9.427 1.00 97.31 178 ALA A N 1
ATOM 1346 C CA . ALA A 1 178 ? 25.956 3.010 -8.000 1.00 97.31 178 ALA A CA 1
ATOM 1347 C C . ALA A 1 178 ? 25.213 4.027 -7.125 1.00 97.31 178 ALA A C 1
ATOM 1349 O O . ALA A 1 178 ? 24.826 3.687 -6.004 1.00 97.31 178 ALA A O 1
ATOM 1350 N N . ARG A 1 179 ? 24.990 5.251 -7.616 1.00 97.75 179 ARG A N 1
ATOM 1351 C CA . ARG A 1 179 ? 24.242 6.278 -6.889 1.00 97.75 179 ARG A CA 1
ATOM 1352 C C . ARG A 1 179 ? 22.778 5.880 -6.761 1.00 97.75 179 ARG A C 1
ATOM 1354 O O . ARG A 1 179 ? 22.244 5.880 -5.655 1.00 97.75 179 ARG A O 1
ATOM 1361 N N . LEU A 1 180 ? 22.164 5.447 -7.861 1.00 97.25 180 LEU A N 1
ATOM 1362 C CA . LEU A 1 180 ? 20.778 4.979 -7.857 1.00 97.25 180 LEU A CA 1
ATOM 1363 C C . LEU A 1 180 ? 20.601 3.715 -7.006 1.00 97.25 180 LEU A C 1
ATOM 1365 O O . LEU A 1 180 ? 19.609 3.614 -6.289 1.00 97.25 180 LEU A O 1
ATOM 1369 N N . ARG A 1 181 ? 21.573 2.791 -6.986 1.00 97.00 181 ARG A N 1
ATOM 1370 C CA . ARG A 1 181 ? 21.526 1.651 -6.049 1.00 97.00 181 ARG A CA 1
ATOM 1371 C C . ARG A 1 181 ? 21.471 2.108 -4.593 1.00 97.00 181 ARG A C 1
ATOM 1373 O O . ARG A 1 181 ? 20.648 1.606 -3.833 1.00 97.00 181 ARG A O 1
ATOM 1380 N N . ARG A 1 182 ? 22.317 3.069 -4.203 1.00 98.19 182 ARG A N 1
ATOM 1381 C CA . ARG A 1 182 ? 22.311 3.625 -2.837 1.00 98.19 182 ARG A CA 1
ATOM 1382 C C . ARG A 1 182 ? 20.982 4.306 -2.520 1.00 98.19 182 ARG A C 1
ATOM 1384 O O . ARG A 1 182 ? 20.404 4.018 -1.482 1.00 98.19 182 ARG A O 1
ATOM 1391 N N . GLU A 1 183 ? 20.458 5.126 -3.430 1.00 97.88 183 GLU A N 1
ATOM 1392 C CA . GLU A 1 183 ? 19.143 5.762 -3.259 1.00 97.88 183 GLU A CA 1
ATOM 1393 C C . GLU A 1 183 ? 18.015 4.724 -3.078 1.00 97.88 183 GLU A C 1
ATOM 1395 O O . GLU A 1 183 ? 17.115 4.922 -2.265 1.00 97.88 183 GLU A O 1
ATOM 1400 N N . ALA A 1 184 ? 18.054 3.601 -3.804 1.00 97.25 184 ALA A N 1
ATOM 1401 C CA . ALA A 1 184 ? 17.085 2.517 -3.647 1.00 97.25 184 ALA A CA 1
ATOM 1402 C C . ALA A 1 184 ? 17.223 1.792 -2.295 1.00 97.25 184 ALA A C 1
ATOM 1404 O O . ALA A 1 184 ? 16.211 1.425 -1.695 1.00 97.25 184 ALA A O 1
ATOM 1405 N N . ILE A 1 185 ? 18.451 1.597 -1.804 1.00 97.69 185 ILE A N 1
ATOM 1406 C CA . ILE A 1 185 ? 18.715 1.018 -0.478 1.00 97.69 185 ILE A CA 1
ATOM 1407 C C . ILE A 1 185 ? 18.140 1.919 0.616 1.00 97.69 185 ILE A C 1
ATOM 1409 O O . ILE A 1 185 ? 17.414 1.421 1.473 1.00 97.69 185 ILE A O 1
ATOM 1413 N N . GLU A 1 186 ? 18.398 3.227 0.565 1.00 98.25 186 GLU A N 1
ATOM 1414 C CA . GLU A 1 186 ? 17.870 4.166 1.563 1.00 98.25 186 GLU A CA 1
ATOM 1415 C C . GLU A 1 186 ? 16.339 4.199 1.553 1.00 98.25 186 GLU A C 1
ATOM 1417 O O . GLU A 1 186 ? 15.724 4.030 2.601 1.00 98.25 186 GLU A O 1
ATOM 1422 N N . LEU A 1 187 ? 15.707 4.236 0.375 1.00 97.69 187 LEU A N 1
ATOM 1423 C CA . LEU A 1 187 ? 14.246 4.136 0.274 1.00 97.69 187 LEU A CA 1
ATOM 1424 C C . LEU A 1 187 ? 13.698 2.832 0.891 1.00 97.69 187 LEU A C 1
ATOM 1426 O O . LEU A 1 187 ? 12.618 2.812 1.481 1.00 97.69 187 LEU A O 1
ATOM 1430 N N . THR A 1 188 ? 14.436 1.729 0.753 1.00 97.88 188 THR A N 1
ATOM 1431 C CA . THR A 1 188 ? 14.056 0.431 1.334 1.00 97.88 188 THR A CA 1
ATOM 1432 C C . THR A 1 188 ? 14.156 0.456 2.858 1.00 97.88 188 THR A C 1
ATOM 1434 O O . THR A 1 188 ? 13.264 -0.055 3.535 1.00 97.88 188 THR A O 1
ATOM 1437 N N . LYS A 1 189 ? 15.205 1.084 3.403 1.00 98.19 189 LYS A N 1
ATOM 1438 C CA . LYS A 1 189 ? 15.370 1.285 4.849 1.00 98.19 189 LYS A CA 1
ATOM 1439 C C . LYS A 1 189 ? 14.270 2.175 5.415 1.00 98.19 189 LYS A C 1
ATOM 1441 O O . LYS A 1 189 ? 13.666 1.807 6.413 1.00 98.19 189 LYS A O 1
ATOM 1446 N N . GLU A 1 190 ? 13.954 3.286 4.754 1.00 97.94 190 GLU A N 1
ATOM 1447 C CA . GLU A 1 190 ? 12.858 4.175 5.156 1.00 97.94 190 GLU A CA 1
ATOM 1448 C C . GLU A 1 190 ? 11.513 3.439 5.219 1.00 97.94 190 GLU A C 1
ATOM 1450 O O . GLU A 1 190 ? 10.749 3.620 6.165 1.00 97.94 190 GLU A O 1
ATOM 1455 N N . ALA A 1 191 ? 11.228 2.565 4.249 1.00 98.06 191 ALA A N 1
ATOM 1456 C CA . ALA A 1 191 ? 10.029 1.730 4.285 1.00 98.06 191 ALA A CA 1
ATOM 1457 C C . ALA A 1 191 ? 10.031 0.759 5.480 1.00 98.06 191 ALA A C 1
ATOM 1459 O O . ALA A 1 191 ? 8.991 0.551 6.106 1.00 98.06 191 ALA A O 1
ATOM 1460 N N . GLY A 1 192 ? 11.192 0.190 5.818 1.00 98.19 192 GLY A N 1
ATOM 1461 C CA . GLY A 1 192 ? 11.372 -0.630 7.019 1.00 98.19 192 GLY A CA 1
ATOM 1462 C C . GLY A 1 192 ? 11.167 0.156 8.314 1.00 98.19 192 GLY A C 1
ATOM 1463 O O . GLY A 1 192 ? 10.506 -0.333 9.227 1.00 98.19 192 GLY A O 1
ATOM 1464 N N . GLU A 1 193 ? 11.643 1.399 8.372 1.00 98.12 193 GLU A N 1
ATOM 1465 C CA . GLU A 1 193 ? 11.395 2.298 9.501 1.00 98.12 193 GLU A CA 1
ATOM 1466 C C . GLU A 1 193 ? 9.907 2.613 9.661 1.00 98.12 193 GLU A C 1
ATOM 1468 O O . GLU A 1 193 ? 9.392 2.579 10.776 1.00 98.12 193 GLU A O 1
ATOM 1473 N N . TRP A 1 194 ? 9.182 2.841 8.564 1.00 98.44 194 TRP A N 1
ATOM 1474 C CA . TRP A 1 194 ? 7.724 2.977 8.604 1.00 98.44 194 TRP A CA 1
ATOM 1475 C C . TRP A 1 194 ? 7.030 1.709 9.101 1.00 98.44 194 TRP A C 1
ATOM 1477 O O . TRP A 1 194 ? 6.124 1.804 9.928 1.00 98.44 194 TRP A O 1
ATOM 1487 N N . ALA A 1 195 ? 7.467 0.529 8.654 1.00 98.19 195 ALA A N 1
ATOM 1488 C CA . ALA A 1 195 ? 6.907 -0.737 9.122 1.00 98.19 195 ALA A CA 1
ATOM 1489 C C . ALA A 1 195 ? 7.095 -0.886 10.636 1.00 98.19 195 ALA A C 1
ATOM 1491 O O . ALA A 1 195 ? 6.135 -1.154 11.356 1.00 98.19 195 ALA A O 1
ATOM 1492 N N . ARG A 1 196 ? 8.306 -0.601 11.129 1.00 98.12 196 ARG A N 1
ATOM 1493 C CA . ARG A 1 196 ? 8.638 -0.611 12.556 1.00 98.12 196 ARG A CA 1
ATOM 1494 C C . ARG A 1 196 ? 7.794 0.388 13.348 1.00 98.12 196 ARG A C 1
ATOM 1496 O O . ARG A 1 196 ? 7.216 0.020 14.365 1.00 98.12 196 ARG A O 1
ATOM 1503 N N . LYS A 1 197 ? 7.712 1.641 12.891 1.00 97.81 197 LYS A N 1
ATOM 1504 C CA . LYS A 1 197 ? 6.964 2.712 13.568 1.00 97.81 197 LYS A CA 1
ATOM 1505 C C . LYS A 1 197 ? 5.466 2.432 13.628 1.00 97.81 197 LYS A C 1
ATOM 1507 O O . LYS A 1 197 ? 4.843 2.748 14.631 1.00 97.81 197 LYS A O 1
ATOM 1512 N N . LEU A 1 198 ? 4.881 1.846 12.585 1.00 97.88 198 LEU A N 1
ATOM 1513 C CA . LEU A 1 198 ? 3.450 1.528 12.550 1.00 97.88 198 LEU A CA 1
ATOM 1514 C C . LEU A 1 198 ? 3.111 0.151 13.139 1.00 97.88 198 LEU A C 1
ATOM 1516 O O . LEU A 1 198 ? 1.947 -0.234 13.121 1.00 97.88 198 LEU A O 1
ATOM 1520 N N . GLY A 1 199 ? 4.099 -0.595 13.645 1.00 97.06 199 GLY A N 1
ATOM 1521 C CA . GLY A 1 199 ? 3.885 -1.936 14.197 1.00 97.06 199 GLY A CA 1
ATOM 1522 C C . GLY A 1 199 ? 3.508 -2.991 13.150 1.00 97.06 199 GLY A C 1
ATOM 1523 O O . GLY A 1 199 ? 2.957 -4.032 13.504 1.00 97.06 199 GLY A O 1
ATOM 1524 N N . ALA A 1 200 ? 3.798 -2.742 11.870 1.00 97.19 200 ALA A N 1
ATOM 1525 C CA . ALA A 1 200 ? 3.492 -3.670 10.791 1.00 97.19 200 ALA A CA 1
ATOM 1526 C C . ALA A 1 200 ? 4.344 -4.939 10.903 1.00 97.19 200 ALA A C 1
ATOM 1528 O O . ALA A 1 200 ? 5.562 -4.875 11.085 1.00 97.19 200 ALA A O 1
ATOM 1529 N N . LYS A 1 201 ? 3.720 -6.105 10.714 1.00 93.00 201 LYS A N 1
ATOM 1530 C CA . LYS A 1 201 ? 4.430 -7.397 10.741 1.00 93.00 201 LYS A CA 1
ATOM 1531 C C . LYS A 1 201 ? 5.229 -7.659 9.468 1.00 93.00 201 LYS A C 1
ATOM 1533 O O . LYS A 1 201 ? 6.127 -8.501 9.465 1.00 93.00 201 LYS A O 1
ATOM 1538 N N . HIS A 1 202 ? 4.902 -6.955 8.386 1.00 95.88 202 HIS A N 1
ATOM 1539 C CA . HIS A 1 202 ? 5.467 -7.217 7.072 1.00 95.88 202 HIS A CA 1
ATOM 1540 C C . HIS A 1 202 ? 5.972 -5.942 6.390 1.00 95.88 202 HIS A C 1
ATOM 1542 O O . HIS A 1 202 ? 5.268 -4.938 6.277 1.00 95.88 202 HIS A O 1
ATOM 1548 N N . LEU A 1 203 ? 7.185 -6.031 5.847 1.00 97.81 203 LEU A N 1
ATOM 1549 C CA . LEU A 1 203 ? 7.678 -5.158 4.788 1.00 97.81 203 LEU A CA 1
ATOM 1550 C C . LEU A 1 203 ? 7.700 -5.974 3.493 1.00 97.81 203 LEU A C 1
ATOM 1552 O O . LEU A 1 203 ? 8.477 -6.916 3.352 1.00 97.81 203 LEU A O 1
ATOM 1556 N N . ILE A 1 204 ? 6.843 -5.619 2.544 1.00 97.19 204 ILE A N 1
ATOM 1557 C CA . ILE A 1 204 ? 6.754 -6.272 1.241 1.00 97.19 204 ILE A CA 1
ATOM 1558 C C . ILE A 1 204 ? 7.637 -5.503 0.262 1.00 97.19 204 ILE A C 1
ATOM 1560 O O . ILE A 1 204 ? 7.327 -4.374 -0.123 1.00 97.19 204 ILE A O 1
ATOM 1564 N N . VAL A 1 205 ? 8.727 -6.134 -0.173 1.00 95.12 205 VAL A N 1
ATOM 1565 C CA . VAL A 1 205 ? 9.640 -5.589 -1.182 1.00 95.12 205 VAL A CA 1
ATOM 1566 C C . VAL A 1 205 ? 9.330 -6.225 -2.531 1.00 95.12 205 VAL A C 1
ATOM 1568 O O . VAL A 1 205 ? 9.660 -7.384 -2.770 1.00 95.12 205 VAL A O 1
ATOM 1571 N N . TRP A 1 206 ? 8.711 -5.461 -3.434 1.00 89.31 206 TRP A N 1
ATOM 1572 C CA . TRP A 1 206 ? 8.535 -5.892 -4.819 1.00 89.31 206 TRP A CA 1
ATOM 1573 C C . TRP A 1 206 ? 9.609 -5.277 -5.714 1.00 89.31 206 TRP A C 1
ATOM 1575 O O . TRP A 1 206 ? 9.596 -4.088 -6.039 1.00 89.31 206 TRP A O 1
ATOM 1585 N N . SER A 1 207 ? 10.545 -6.113 -6.146 1.00 87.50 207 SER A N 1
ATOM 1586 C CA . SER A 1 207 ? 11.695 -5.749 -6.970 1.00 87.50 207 SER A CA 1
ATOM 1587 C C . SER A 1 207 ? 11.339 -5.612 -8.461 1.00 87.50 207 SER A C 1
ATOM 1589 O O . SER A 1 207 ? 12.035 -6.128 -9.327 1.00 87.50 207 SER A O 1
ATOM 1591 N N . ALA A 1 208 ? 10.260 -4.884 -8.774 1.00 86.19 208 ALA A N 1
ATOM 1592 C CA . ALA A 1 208 ? 9.644 -4.828 -10.108 1.00 86.19 208 ALA A CA 1
ATOM 1593 C C . ALA A 1 208 ? 10.592 -4.427 -11.256 1.00 86.19 208 ALA A C 1
ATOM 1595 O O . ALA A 1 208 ? 10.366 -4.819 -12.396 1.00 86.19 208 ALA A O 1
ATOM 1596 N N . TYR A 1 209 ? 11.640 -3.649 -10.967 1.00 89.94 209 TYR A N 1
ATOM 1597 C CA . TYR A 1 209 ? 12.637 -3.236 -11.962 1.00 89.94 209 TYR A CA 1
ATOM 1598 C C . TYR A 1 209 ? 13.944 -4.028 -11.892 1.00 89.94 209 TYR A C 1
ATOM 1600 O O . TYR A 1 209 ? 14.827 -3.814 -12.714 1.00 89.94 209 TYR A O 1
ATOM 1608 N N . CYS A 1 210 ? 14.112 -4.906 -10.903 1.00 84.94 210 CYS A N 1
ATOM 1609 C CA . CYS A 1 210 ? 15.291 -5.757 -10.800 1.00 84.94 210 CYS A CA 1
ATOM 1610 C C . CYS A 1 210 ? 15.096 -6.991 -11.679 1.00 84.94 210 CYS A C 1
ATOM 1612 O O . CYS A 1 210 ? 14.660 -8.044 -11.226 1.00 84.94 210 CYS A O 1
ATOM 1614 N N . GLY A 1 211 ? 15.429 -6.826 -12.950 1.00 77.31 211 GLY A N 1
ATOM 1615 C CA . GLY A 1 211 ? 15.487 -7.861 -13.970 1.00 77.31 211 GLY A CA 1
ATOM 1616 C C . GLY A 1 211 ? 16.461 -7.398 -15.048 1.00 77.31 211 GLY A C 1
ATOM 1617 O O . GLY A 1 211 ? 16.698 -6.196 -15.170 1.00 77.31 211 GLY A O 1
ATOM 1618 N N . LYS A 1 212 ? 17.091 -8.348 -15.739 1.00 54.19 212 LYS A N 1
ATOM 1619 C CA . LYS A 1 212 ? 17.977 -8.049 -16.871 1.00 54.19 212 LYS A CA 1
ATOM 1620 C C . LYS A 1 212 ? 17.185 -7.500 -18.051 1.00 54.19 212 LYS A C 1
ATOM 1622 O O . LYS A 1 212 ? 16.053 -7.993 -18.252 1.00 54.19 212 LYS A O 1
#

Organism: NCBI:txid91324

Foldseek 3Di:
DLVVQLVVCVVVVHDNVNSNLSSVLLVVQLPVDDDNPVRRDDSVSSVVVSVVVVPPPPDDDDDDDDDDDDDDDDDDPPVVVVVVVVCVVPVDADEDELVVLVPPCVVAPFDPALLSSLLSVLPDPRHAEYEYEPPVRPPPHDLVSVLVSCVVSNHAHAEYEYDDDPVCLQWQCPHPDPVSNVVSVVSLVVSVVSCVSRVHPYYHYDRPNHDD

pLDDT: mean 83.38, std 21.33, range [26.08, 98.5]

InterPro domains:
  IPR011611 Carbohydrate kinase PfkB [PF00294] (1-43)
  IPR029056 Ribokinase-like [G3DSA:3.40.1190.20] (1-63)
  IPR029056 Ribokinase-like [SSF53613] (1-51)
  IPR036237 Xylose isomerase-like superfamily [SSF51658] (125-209)

Sequence (212 aa):
CFRAGFAVGYLEGMDIGQCLALGAAAGTLAVSRLGAVSSIPTRAECEDVLERLTTRDHGAAGSVMPQTSKEGKEKDEGQQERRDEEAERCPFLFSSRLNSMKDRPELWDGSFDTLGLVRRQGGVRGLGLVDFNYPQHLQGLSDTEVQSTLRDVGLDCGAICLRYPKKFRAGALSNPDARLRREAIELTKEAGEWARKLGAKHLIVWSAYCGK